Protein AF-A0A834XNT4-F1 (afdb_monomer_lite)

Structure (mmCIF, N/CA/C/O backbone):
data_AF-A0A834XNT4-F1
#
_entry.id   AF-A0A834XNT4-F1
#
loop_
_atom_site.group_PDB
_atom_site.id
_atom_site.type_symbol
_atom_site.label_atom_id
_atom_site.label_alt_id
_atom_site.label_comp_id
_atom_site.label_asym_id
_atom_site.label_entity_id
_atom_site.label_seq_id
_atom_site.pdbx_PDB_ins_code
_atom_site.Cartn_x
_atom_site.Cartn_y
_atom_site.Cartn_z
_atom_site.occupancy
_atom_site.B_iso_or_equiv
_atom_site.auth_seq_id
_atom_site.auth_comp_id
_atom_site.auth_asym_id
_atom_site.auth_atom_id
_atom_site.pdbx_PDB_model_num
ATOM 1 N N . MET A 1 1 ? 58.075 -24.010 -99.854 1.00 39.78 1 MET A N 1
ATOM 2 C CA . MET A 1 1 ? 57.978 -24.954 -98.719 1.00 39.78 1 MET A CA 1
ATOM 3 C C . MET A 1 1 ? 57.218 -24.216 -97.620 1.00 39.78 1 MET A C 1
ATOM 5 O O . MET A 1 1 ? 57.742 -23.224 -97.145 1.00 39.78 1 MET A O 1
ATOM 9 N N . LEU A 1 2 ? 55.903 -24.398 -97.432 1.00 31.47 2 LEU A N 1
ATOM 10 C CA . LEU A 1 2 ? 55.246 -25.544 -96.767 1.00 31.47 2 LEU A CA 1
ATOM 11 C C . LEU A 1 2 ? 55.947 -25.852 -95.425 1.00 31.47 2 LEU A C 1
ATOM 13 O O . LEU A 1 2 ? 57.122 -26.179 -95.463 1.00 31.47 2 LEU A O 1
ATOM 17 N N . LEU A 1 3 ? 55.355 -25.778 -94.229 1.00 32.28 3 LEU A N 1
ATOM 18 C CA . LEU A 1 3 ? 53.956 -25.769 -93.796 1.00 32.28 3 LEU A CA 1
ATOM 19 C C . LEU A 1 3 ? 53.876 -25.236 -92.350 1.00 32.28 3 LEU A C 1
ATOM 21 O O . LEU A 1 3 ? 54.683 -25.612 -91.503 1.00 32.28 3 LEU A O 1
ATOM 25 N N . PHE A 1 4 ? 52.848 -24.430 -92.077 1.00 37.94 4 PHE A N 1
ATOM 26 C CA . PHE A 1 4 ? 52.211 -24.318 -90.762 1.00 37.94 4 PHE A CA 1
ATOM 27 C C . P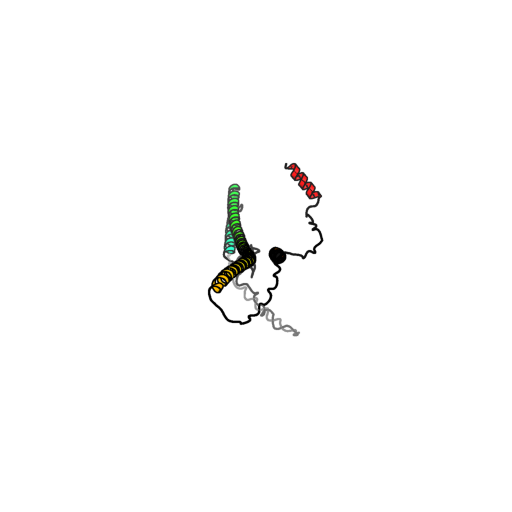HE A 1 4 ? 51.771 -25.712 -90.292 1.00 37.94 4 PHE A C 1
ATOM 29 O O . PHE A 1 4 ? 51.190 -26.450 -91.087 1.00 37.94 4 PHE A O 1
ATOM 36 N N . ASN A 1 5 ? 51.963 -26.049 -89.013 1.00 37.06 5 ASN A N 1
ATOM 37 C CA . ASN A 1 5 ? 51.302 -27.212 -88.425 1.00 37.06 5 ASN A CA 1
ATOM 38 C C . ASN A 1 5 ? 50.612 -26.864 -87.104 1.00 37.06 5 ASN A C 1
ATOM 40 O O . ASN A 1 5 ? 51.231 -26.575 -86.084 1.00 37.06 5 ASN A O 1
ATOM 44 N N . ILE A 1 6 ? 49.290 -26.897 -87.211 1.00 41.41 6 ILE A N 1
ATOM 45 C CA . ILE A 1 6 ? 48.260 -26.914 -86.181 1.00 41.41 6 ILE A CA 1
ATOM 46 C C . ILE A 1 6 ? 48.260 -28.296 -85.519 1.00 41.41 6 ILE A C 1
ATOM 48 O O . ILE A 1 6 ? 48.420 -29.295 -86.217 1.00 41.41 6 ILE A O 1
ATOM 52 N N . LYS A 1 7 ? 48.009 -28.351 -84.207 1.00 40.72 7 LYS A N 1
ATOM 53 C CA . LYS A 1 7 ? 47.310 -29.431 -83.473 1.00 40.72 7 LYS A CA 1
ATOM 54 C C . LYS A 1 7 ? 47.321 -29.057 -81.988 1.00 40.72 7 LYS A C 1
ATOM 56 O O . LYS A 1 7 ? 48.347 -28.616 -81.498 1.00 40.72 7 LYS A O 1
ATOM 61 N N . SER A 1 8 ? 46.301 -29.244 -81.168 1.00 37.97 8 SER A N 1
ATOM 62 C CA . SER A 1 8 ? 44.864 -29.504 -81.283 1.00 37.97 8 SER A CA 1
ATOM 63 C C . SER A 1 8 ? 44.428 -29.615 -79.820 1.00 37.97 8 SER A C 1
ATOM 65 O O . SER A 1 8 ? 45.036 -30.374 -79.070 1.00 37.97 8 SER A O 1
ATOM 67 N N . ASN A 1 9 ? 43.407 -28.870 -79.405 1.00 43.97 9 ASN A N 1
ATOM 68 C CA . ASN A 1 9 ? 42.701 -29.134 -78.153 1.00 43.97 9 ASN A CA 1
ATOM 69 C C . ASN A 1 9 ? 41.973 -30.474 -78.281 1.00 43.97 9 ASN A C 1
ATOM 71 O O . ASN A 1 9 ? 41.071 -30.563 -79.101 1.00 43.97 9 ASN A O 1
ATOM 75 N N . HIS A 1 10 ? 42.382 -31.474 -77.507 1.00 33.62 10 HIS A N 1
ATOM 76 C CA . HIS A 1 10 ? 41.699 -32.735 -77.172 1.00 33.62 10 HIS A CA 1
ATOM 77 C C . HIS A 1 10 ? 42.728 -33.440 -76.262 1.00 33.62 10 HIS A C 1
ATOM 79 O O . HIS A 1 10 ? 43.848 -33.659 -76.693 1.00 33.62 10 HIS A O 1
ATOM 85 N N . ASP A 1 11 ? 42.573 -33.568 -74.944 1.00 40.72 11 ASP A N 1
ATOM 86 C CA . ASP A 1 11 ? 41.529 -34.339 -74.287 1.00 40.72 11 ASP A CA 1
ATOM 87 C C . ASP A 1 11 ? 41.306 -33.853 -72.844 1.00 40.72 11 ASP A C 1
ATOM 89 O O . ASP A 1 11 ? 42.160 -33.951 -71.960 1.00 40.72 11 ASP A O 1
ATOM 93 N N . LYS A 1 12 ? 40.109 -33.315 -72.609 1.00 46.78 12 LYS A N 1
ATOM 94 C CA . LYS A 1 12 ? 39.399 -33.508 -71.343 1.00 46.78 12 LYS A CA 1
ATOM 95 C C . LYS A 1 12 ? 38.683 -34.855 -71.472 1.00 46.78 12 LYS A C 1
ATOM 97 O O . LYS A 1 12 ? 38.270 -35.191 -72.576 1.00 46.78 12 LYS A O 1
ATOM 102 N N . TYR A 1 13 ? 38.490 -35.532 -70.343 1.00 46.00 13 TYR A N 1
ATOM 103 C CA . TYR A 1 13 ? 37.902 -36.872 -70.170 1.00 46.00 13 TYR A CA 1
ATOM 104 C C . TYR A 1 13 ? 38.929 -38.016 -70.283 1.00 46.00 13 TYR A C 1
ATOM 106 O O . TYR A 1 13 ? 39.807 -37.975 -71.130 1.00 46.00 13 TYR A O 1
ATOM 114 N N . TYR A 1 14 ? 38.818 -38.996 -69.374 1.00 44.81 14 TYR A N 1
ATOM 115 C CA . TYR A 1 14 ? 39.727 -40.129 -69.091 1.00 44.81 14 TYR A CA 1
ATOM 116 C C . TYR A 1 14 ? 40.866 -39.883 -68.080 1.00 44.81 14 TYR A C 1
ATOM 118 O O . TYR A 1 14 ? 42.045 -40.012 -68.385 1.00 44.81 14 TYR A O 1
ATOM 126 N N . LYS A 1 15 ? 40.502 -39.578 -66.823 1.00 46.41 15 LYS A N 1
ATOM 127 C CA . LYS A 1 15 ? 41.378 -39.752 -65.638 1.00 46.41 15 LYS A CA 1
ATOM 128 C C . LYS A 1 15 ? 40.663 -40.350 -64.413 1.00 46.41 15 LYS A C 1
ATOM 130 O O . LYS A 1 15 ? 41.166 -40.236 -63.302 1.00 46.41 15 LYS A O 1
ATOM 135 N N . HIS A 1 16 ? 39.495 -40.972 -64.594 1.00 45.66 16 HIS A N 1
ATOM 136 C CA . HIS A 1 16 ? 38.719 -41.520 -63.474 1.00 45.66 16 HIS A CA 1
ATOM 137 C C . HIS A 1 16 ? 38.794 -43.044 -63.302 1.00 45.66 16 HIS A C 1
ATOM 139 O O . HIS A 1 16 ? 38.405 -43.522 -62.243 1.00 45.66 16 HIS A O 1
ATOM 145 N N . ASP A 1 17 ? 39.401 -43.787 -64.234 1.00 48.38 17 ASP A N 1
ATOM 146 C CA . ASP A 1 17 ? 39.260 -45.254 -64.236 1.00 48.38 17 ASP A CA 1
ATOM 147 C C . ASP A 1 17 ? 40.545 -46.042 -63.911 1.00 48.38 17 ASP A C 1
ATOM 149 O O . ASP A 1 17 ? 40.503 -47.263 -63.801 1.00 48.38 17 ASP A O 1
ATOM 153 N N . GLU A 1 18 ? 41.681 -45.382 -63.656 1.00 46.28 18 GLU A N 1
ATOM 154 C CA . GLU A 1 18 ? 42.948 -46.074 -63.330 1.00 46.28 18 GLU A CA 1
ATOM 155 C C . GLU A 1 18 ? 43.270 -46.152 -61.825 1.00 46.28 18 GLU A C 1
ATOM 157 O O . GLU A 1 18 ? 44.242 -46.790 -61.430 1.00 46.28 18 GLU A O 1
ATOM 162 N N . PHE A 1 19 ? 42.435 -45.579 -60.949 1.00 43.62 19 PHE A N 1
ATOM 163 C CA . PHE A 1 19 ? 42.662 -45.621 -59.493 1.00 43.62 19 PHE A CA 1
ATOM 164 C C . PHE A 1 19 ? 41.988 -46.801 -58.771 1.00 43.62 19 PHE A C 1
ATOM 166 O O . PHE A 1 19 ? 42.187 -46.979 -57.570 1.00 43.62 19 PHE A O 1
ATOM 173 N N . ILE A 1 20 ? 41.206 -47.623 -59.478 1.00 44.06 20 ILE A N 1
ATOM 174 C CA . ILE A 1 20 ? 40.376 -48.676 -58.862 1.00 44.06 20 ILE A CA 1
ATOM 175 C C . ILE A 1 20 ? 41.056 -50.062 -58.872 1.00 44.06 20 ILE A C 1
ATOM 177 O O . ILE A 1 20 ? 40.655 -50.945 -58.120 1.00 44.06 20 ILE A O 1
ATOM 181 N N . ILE A 1 21 ? 42.143 -50.268 -59.624 1.00 40.44 21 ILE A N 1
ATOM 182 C CA . ILE A 1 21 ? 42.689 -51.625 -59.845 1.00 40.44 21 ILE A CA 1
ATOM 183 C C . ILE A 1 21 ? 43.842 -52.003 -58.886 1.00 40.44 21 ILE A C 1
ATOM 185 O O . ILE A 1 21 ? 44.078 -53.184 -58.647 1.00 40.44 21 ILE A O 1
ATOM 189 N N . ASN A 1 22 ? 44.498 -51.048 -58.218 1.00 38.97 22 ASN A N 1
ATOM 190 C CA . ASN A 1 22 ? 45.705 -51.344 -57.423 1.00 38.97 22 ASN A CA 1
ATOM 191 C C . ASN A 1 22 ? 45.474 -51.678 -55.936 1.00 38.97 22 ASN A C 1
ATOM 193 O O . ASN A 1 22 ? 46.442 -51.836 -55.200 1.00 38.97 22 ASN A O 1
ATOM 197 N N . ASN A 1 23 ? 44.227 -51.834 -55.481 1.00 45.41 23 ASN A N 1
ATOM 198 C CA . ASN A 1 23 ? 43.922 -52.071 -54.059 1.00 45.41 23 ASN A CA 1
ATOM 199 C C . ASN A 1 23 ? 43.444 -53.495 -53.719 1.00 45.41 23 ASN A C 1
ATOM 201 O O . ASN A 1 23 ? 43.035 -53.744 -52.587 1.00 45.41 23 ASN A O 1
ATOM 205 N N . GLN A 1 24 ? 43.480 -54.441 -54.665 1.00 43.97 24 GLN A N 1
ATOM 206 C CA . GLN A 1 24 ? 42.928 -55.791 -54.459 1.00 43.97 24 GLN A CA 1
ATOM 207 C C . GLN A 1 24 ? 43.958 -56.920 -54.263 1.00 43.97 24 GLN A C 1
ATOM 209 O O . GLN A 1 24 ? 43.542 -58.067 -54.123 1.00 43.97 24 GLN A O 1
ATOM 214 N N . VAL A 1 25 ? 45.272 -56.655 -54.198 1.00 46.72 25 VAL A N 1
ATOM 215 C CA . VAL A 1 25 ? 46.280 -57.747 -54.166 1.00 46.72 25 VAL A CA 1
ATOM 216 C C . VAL A 1 25 ? 47.127 -57.847 -52.887 1.00 46.72 25 VAL A C 1
ATOM 218 O O . VAL A 1 25 ? 47.722 -58.894 -52.654 1.00 46.72 25 VAL A O 1
ATOM 221 N N . GLU A 1 26 ? 47.115 -56.887 -51.962 1.00 46.19 26 GLU A N 1
ATOM 222 C CA . GLU A 1 26 ? 47.911 -57.010 -50.722 1.00 46.19 26 GLU A CA 1
ATOM 223 C C . GLU A 1 26 ? 47.067 -57.262 -49.474 1.00 46.19 26 GLU A C 1
ATOM 225 O O . GLU A 1 26 ? 47.010 -56.448 -48.562 1.00 46.19 26 GLU A O 1
ATOM 230 N N . ASN A 1 27 ? 46.410 -58.421 -49.414 1.00 44.06 27 ASN A N 1
ATOM 231 C CA . ASN A 1 27 ? 45.797 -58.886 -48.170 1.00 44.06 27 ASN A CA 1
ATOM 232 C C . ASN A 1 27 ? 45.785 -60.411 -48.059 1.00 44.06 27 ASN A C 1
ATOM 234 O O . ASN A 1 27 ? 44.726 -61.021 -48.032 1.00 44.06 27 ASN A O 1
ATOM 238 N N . LEU A 1 28 ? 46.958 -61.037 -47.929 1.00 48.06 28 LEU A N 1
ATOM 239 C CA . LEU A 1 28 ? 47.069 -62.350 -47.284 1.00 48.06 28 LEU A CA 1
ATOM 240 C C . LEU A 1 28 ? 48.436 -62.503 -46.610 1.00 48.06 28 LEU A C 1
ATOM 242 O O . LEU A 1 28 ? 49.376 -62.994 -47.232 1.00 48.06 28 LEU A O 1
ATOM 246 N N . LYS A 1 29 ? 48.507 -62.118 -45.328 1.00 43.97 29 LYS A N 1
ATOM 247 C CA . LYS A 1 29 ? 49.180 -62.830 -44.217 1.00 43.97 29 LYS A CA 1
ATOM 248 C C . LYS A 1 29 ? 49.519 -61.849 -43.092 1.00 43.97 29 LYS A C 1
ATOM 250 O O . LYS A 1 29 ? 50.526 -61.157 -43.148 1.00 43.97 29 LYS A O 1
ATOM 255 N N . ASN A 1 30 ? 48.680 -61.822 -42.059 1.00 47.44 30 ASN A N 1
ATOM 256 C CA . ASN A 1 30 ? 49.068 -62.237 -40.706 1.00 47.44 30 ASN A CA 1
ATOM 257 C C . ASN A 1 30 ? 47.899 -62.018 -39.740 1.00 47.44 30 ASN A C 1
ATOM 259 O O . ASN A 1 30 ? 47.479 -60.900 -39.456 1.00 47.44 30 ASN A O 1
ATOM 263 N N . PHE A 1 31 ? 47.370 -63.137 -39.251 1.00 48.75 31 PHE A N 1
ATOM 264 C CA . PHE A 1 31 ? 46.406 -63.206 -38.165 1.00 48.75 31 PHE A CA 1
ATOM 265 C C . PHE A 1 31 ? 47.052 -62.727 -36.860 1.00 48.75 31 PHE A C 1
ATOM 267 O O . PHE A 1 31 ? 48.051 -63.295 -36.437 1.00 48.75 31 PHE A O 1
ATOM 274 N N . ASN A 1 32 ? 46.419 -61.755 -36.204 1.00 47.56 32 ASN A N 1
ATOM 275 C CA . ASN A 1 32 ? 46.289 -61.683 -34.747 1.00 47.56 32 ASN A CA 1
ATOM 276 C C . ASN A 1 32 ? 44.946 -61.017 -34.433 1.00 47.56 32 ASN A C 1
ATOM 278 O O . ASN A 1 32 ? 44.838 -59.842 -34.098 1.00 47.56 32 ASN A O 1
ATOM 282 N N . ARG A 1 33 ? 43.888 -61.807 -34.626 1.00 56.41 33 ARG A N 1
ATOM 283 C CA . ARG A 1 33 ? 42.518 -61.483 -34.243 1.00 56.41 33 ARG A CA 1
ATOM 284 C C . ARG A 1 33 ? 42.382 -61.767 -32.749 1.00 56.41 33 ARG A C 1
ATOM 286 O O . ARG A 1 33 ? 42.017 -62.868 -32.356 1.00 56.41 33 ARG A O 1
ATOM 293 N N . SER A 1 34 ? 42.685 -60.779 -31.920 1.00 49.75 34 SER A N 1
ATOM 294 C CA . SER A 1 34 ? 42.247 -60.777 -30.526 1.00 49.75 34 SER A CA 1
ATOM 295 C C . SER A 1 34 ? 41.856 -59.362 -30.124 1.00 49.75 34 SER A C 1
ATOM 297 O O . SER A 1 34 ? 42.702 -58.529 -29.811 1.00 49.75 34 SER A O 1
ATOM 299 N N . THR A 1 35 ? 40.537 -59.156 -30.103 1.00 57.81 35 THR A N 1
ATOM 300 C CA . THR A 1 35 ? 39.818 -58.023 -29.497 1.00 57.81 35 THR A CA 1
ATOM 301 C C . THR A 1 35 ? 39.836 -56.711 -30.282 1.00 57.81 35 THR A C 1
ATOM 303 O O . THR A 1 35 ? 40.113 -55.646 -29.747 1.00 57.81 35 THR A O 1
ATOM 306 N N . GLN A 1 36 ? 39.476 -56.779 -31.563 1.00 56.34 36 GLN A N 1
ATOM 307 C CA . GLN A 1 36 ? 38.993 -55.615 -32.302 1.00 56.34 36 GLN A CA 1
ATOM 308 C C . GLN A 1 36 ? 37.469 -55.721 -32.343 1.00 56.34 36 GLN A C 1
ATOM 310 O O . GLN A 1 36 ? 36.932 -56.686 -32.884 1.00 56.34 36 GLN A O 1
ATOM 315 N N . THR A 1 37 ? 36.776 -54.802 -31.676 1.00 55.53 37 THR A N 1
ATOM 316 C CA . THR A 1 37 ? 35.317 -54.723 -31.698 1.00 55.53 37 THR A CA 1
ATOM 317 C C . THR A 1 37 ? 34.859 -54.526 -33.144 1.00 55.53 37 THR A C 1
ATOM 319 O O . THR A 1 37 ? 35.131 -53.494 -33.749 1.00 55.53 37 THR A O 1
ATOM 322 N N . ASP A 1 38 ? 34.170 -55.528 -33.701 1.00 55.47 38 ASP A N 1
ATOM 323 C CA . ASP A 1 38 ? 33.515 -55.468 -35.023 1.00 55.47 38 ASP A CA 1
ATOM 324 C C . ASP A 1 38 ? 32.431 -54.367 -35.084 1.00 55.47 38 ASP A C 1
ATOM 326 O O . ASP A 1 38 ? 31.981 -53.983 -36.160 1.00 55.47 38 ASP A O 1
ATOM 330 N N . TYR A 1 39 ? 32.049 -53.810 -33.932 1.00 56.47 39 TYR A N 1
ATOM 331 C CA . TYR A 1 39 ? 31.212 -52.624 -33.817 1.00 56.47 39 TYR A CA 1
ATOM 332 C C . TYR A 1 39 ? 32.101 -51.379 -33.851 1.00 56.47 39 TYR A C 1
ATOM 334 O O . TYR A 1 39 ? 32.716 -51.000 -32.854 1.00 56.47 39 TYR A O 1
ATOM 342 N N . ARG A 1 40 ? 32.205 -50.755 -35.025 1.00 59.88 40 ARG A N 1
ATOM 343 C CA . ARG A 1 40 ? 32.702 -49.382 -35.143 1.00 59.88 40 ARG A CA 1
ATOM 344 C C . ARG A 1 40 ? 31.719 -48.445 -34.440 1.00 59.88 40 ARG A C 1
ATOM 346 O O . ARG A 1 40 ? 30.544 -48.439 -34.790 1.00 59.88 40 ARG A O 1
ATOM 353 N N . ASP A 1 41 ? 32.228 -47.550 -33.598 1.00 58.97 41 ASP A N 1
ATOM 354 C CA . ASP A 1 41 ? 31.489 -46.417 -33.006 1.00 58.97 41 ASP A CA 1
ATOM 355 C C . ASP A 1 41 ? 30.940 -45.403 -34.041 1.00 58.97 41 ASP A C 1
ATOM 357 O O . ASP A 1 41 ? 30.443 -44.337 -33.690 1.00 58.97 41 ASP A O 1
ATOM 361 N N . ASN A 1 42 ? 31.026 -45.703 -35.340 1.00 57.50 42 ASN A N 1
ATOM 362 C CA . ASN A 1 42 ? 30.514 -44.852 -36.410 1.00 57.50 42 ASN A CA 1
ATOM 363 C C . ASN A 1 42 ? 28.987 -44.963 -36.553 1.00 57.50 42 ASN A C 1
ATOM 365 O O . ASN A 1 42 ? 28.361 -44.029 -37.040 1.00 57.50 42 ASN A O 1
ATOM 369 N N . GLU A 1 43 ? 28.379 -46.084 -36.147 1.00 57.97 43 GLU A N 1
ATOM 370 C CA . GLU A 1 43 ? 26.918 -46.282 -36.212 1.00 57.97 43 GLU A CA 1
ATOM 371 C C . GLU A 1 43 ? 26.191 -45.707 -34.984 1.00 57.97 43 GLU A C 1
ATOM 373 O O . GLU A 1 43 ? 24.990 -45.449 -35.030 1.00 57.97 43 GLU A O 1
ATOM 378 N N . THR A 1 44 ? 26.925 -45.455 -33.897 1.00 61.38 44 THR A N 1
ATOM 379 C CA . THR A 1 44 ? 26.465 -44.754 -32.687 1.00 61.38 44 THR A CA 1
ATOM 380 C C . THR A 1 44 ? 26.743 -43.250 -32.722 1.00 61.38 44 THR A C 1
ATOM 382 O O . THR A 1 44 ? 26.379 -42.547 -31.778 1.00 61.38 44 THR A O 1
ATOM 385 N N . GLN A 1 45 ? 27.323 -42.724 -33.810 1.00 68.62 45 GLN A N 1
ATOM 386 C CA . GLN A 1 45 ? 27.378 -41.284 -34.063 1.00 68.62 45 GLN A CA 1
ATOM 387 C C . GLN A 1 45 ? 25.981 -40.779 -34.425 1.00 68.62 45 GLN A C 1
ATOM 389 O O . GLN A 1 45 ? 25.603 -40.670 -35.590 1.00 68.62 45 GLN A O 1
ATOM 394 N N . THR A 1 46 ? 25.194 -40.457 -33.403 1.00 71.88 46 THR A N 1
ATOM 395 C CA . THR A 1 46 ? 24.048 -39.576 -33.584 1.00 71.88 46 THR A CA 1
ATOM 396 C C . THR A 1 46 ? 24.552 -38.235 -34.102 1.00 71.88 46 THR A C 1
ATOM 398 O O . THR A 1 46 ? 25.582 -37.726 -33.649 1.00 71.88 46 THR A O 1
ATOM 401 N N . GLU A 1 47 ? 23.831 -37.642 -35.058 1.00 73.31 47 GLU A N 1
ATOM 402 C CA . GLU A 1 47 ? 24.050 -36.229 -35.347 1.00 73.31 47 GLU A CA 1
ATOM 403 C C . GLU A 1 47 ? 23.949 -35.475 -34.014 1.00 73.31 47 GLU A C 1
ATOM 405 O O . GLU A 1 47 ? 22.987 -35.708 -33.268 1.00 73.31 47 GLU A O 1
ATOM 410 N N . PRO A 1 48 ? 24.937 -34.627 -33.664 1.00 81.25 48 PRO A N 1
ATOM 411 C CA . PRO A 1 48 ? 24.861 -33.868 -32.429 1.00 81.25 48 PRO A CA 1
ATOM 412 C C . PRO A 1 48 ? 23.524 -33.140 -32.426 1.00 81.25 48 PRO A C 1
ATOM 414 O O . PRO A 1 48 ? 23.152 -32.537 -33.435 1.00 81.25 48 PRO A O 1
ATOM 417 N N . TRP A 1 49 ? 22.786 -33.253 -31.319 1.00 79.38 49 TRP A N 1
ATOM 418 C CA . TRP A 1 49 ? 21.468 -32.644 -31.204 1.00 79.38 49 TRP A CA 1
ATOM 419 C C . TRP A 1 49 ? 21.554 -31.174 -31.623 1.00 79.38 49 TRP A C 1
ATOM 421 O O . TRP A 1 49 ? 22.309 -30.394 -31.038 1.00 79.38 49 TRP A O 1
ATOM 431 N N . LYS A 1 50 ? 20.805 -30.812 -32.668 1.00 75.12 50 LYS A N 1
ATOM 432 C CA . LYS A 1 50 ? 20.662 -29.430 -33.118 1.00 75.12 50 LYS A CA 1
ATOM 433 C C . LYS A 1 50 ? 19.322 -28.909 -32.609 1.00 75.12 50 LYS A C 1
ATOM 435 O O . LYS A 1 50 ? 18.303 -29.562 -32.854 1.00 75.12 50 LYS A O 1
ATOM 440 N N . PRO A 1 51 ? 19.289 -27.759 -31.916 1.00 81.62 51 PRO A N 1
ATOM 441 C CA . PRO A 1 51 ? 18.026 -27.145 -31.547 1.00 81.62 51 PRO A CA 1
ATOM 442 C C . PRO A 1 51 ? 17.191 -26.863 -32.808 1.00 81.62 51 PRO A C 1
ATOM 444 O O . PRO A 1 51 ? 17.753 -26.546 -33.859 1.00 81.62 51 PRO A O 1
ATOM 447 N N . PRO A 1 52 ? 15.849 -26.933 -32.719 1.00 78.81 52 PRO A N 1
ATOM 448 C CA . PRO A 1 52 ? 14.958 -26.673 -33.854 1.00 78.81 52 PRO A CA 1
ATOM 449 C C . PRO A 1 52 ? 15.039 -25.226 -34.364 1.00 78.81 52 PRO A C 1
ATOM 451 O O . PRO A 1 52 ? 14.526 -24.923 -35.438 1.00 78.81 52 PRO A O 1
ATOM 454 N N . TYR A 1 53 ? 15.683 -24.333 -33.608 1.00 69.62 53 TYR A N 1
ATOM 455 C CA . TYR A 1 53 ? 16.027 -22.988 -34.035 1.00 69.62 53 TYR A CA 1
ATOM 456 C C . TYR A 1 53 ? 17.550 -22.829 -34.053 1.00 69.62 53 TYR A C 1
ATOM 458 O O . TYR A 1 53 ? 18.237 -23.117 -33.075 1.00 69.62 53 TYR A O 1
ATOM 466 N N . CYS A 1 54 ? 18.082 -22.345 -35.171 1.00 65.94 54 CYS A N 1
ATOM 467 C CA . CYS A 1 54 ? 19.460 -21.877 -35.268 1.00 65.94 54 CYS A CA 1
ATOM 468 C C . CYS A 1 54 ? 19.433 -20.347 -35.324 1.00 65.94 54 CYS A C 1
ATOM 470 O O . CYS A 1 54 ? 18.610 -19.773 -36.039 1.00 65.94 54 CYS A O 1
ATOM 472 N N . LEU A 1 55 ? 20.313 -19.680 -34.571 1.00 70.56 55 LEU A N 1
ATOM 473 C CA . LEU A 1 55 ? 20.504 -18.236 -34.707 1.00 70.56 55 LEU A CA 1
ATOM 474 C C . LEU A 1 55 ? 20.999 -17.976 -36.137 1.00 70.56 55 LEU A C 1
ATOM 476 O O . LEU A 1 55 ? 22.038 -18.502 -36.528 1.00 70.56 55 LEU A O 1
ATOM 480 N N . LEU A 1 56 ? 20.222 -17.234 -36.936 1.00 64.19 56 LEU A N 1
ATOM 481 C CA . LEU A 1 56 ? 20.464 -17.101 -38.380 1.00 64.19 56 LEU A CA 1
ATOM 482 C C . LEU A 1 56 ? 21.804 -16.425 -38.724 1.00 64.19 56 LEU A C 1
ATOM 484 O O . LEU A 1 56 ? 22.263 -16.563 -39.854 1.00 64.19 56 LEU A O 1
ATOM 488 N N . HIS A 1 57 ? 22.454 -15.748 -37.773 1.00 57.97 57 HIS A N 1
ATOM 489 C CA . HIS A 1 57 ? 23.741 -15.083 -37.966 1.00 57.97 57 HIS A CA 1
ATOM 490 C C . HIS A 1 57 ? 24.587 -15.178 -36.688 1.00 57.97 57 HIS A C 1
ATOM 492 O O . HIS A 1 57 ? 24.107 -14.836 -35.611 1.00 57.97 57 HIS A O 1
ATOM 498 N N . SER A 1 58 ? 25.848 -15.609 -36.803 1.00 58.66 58 SER A N 1
ATOM 499 C CA . SER A 1 58 ? 26.824 -15.621 -35.698 1.00 58.66 58 SER A CA 1
ATOM 500 C C . SER A 1 58 ? 27.188 -14.225 -35.193 1.00 58.66 58 SER A C 1
ATOM 502 O O . SER A 1 58 ? 27.695 -14.085 -34.086 1.00 58.66 58 SER A O 1
ATOM 504 N N . ASP A 1 59 ? 26.926 -13.202 -36.006 1.00 64.19 59 ASP A N 1
ATOM 505 C CA . ASP A 1 59 ? 27.440 -11.851 -35.789 1.00 64.19 59 ASP A CA 1
ATOM 506 C C . ASP A 1 59 ? 26.437 -10.940 -35.065 1.00 64.19 59 ASP A C 1
ATOM 508 O O . ASP A 1 59 ? 26.723 -9.769 -34.828 1.00 64.19 59 ASP A O 1
ATOM 512 N N . THR A 1 60 ? 25.230 -11.422 -34.745 1.00 68.50 60 THR A N 1
ATOM 513 C CA . THR A 1 60 ? 24.200 -10.604 -34.086 1.00 68.50 60 THR A CA 1
ATOM 514 C C . THR A 1 60 ? 23.576 -11.352 -32.918 1.00 68.50 60 THR A C 1
ATOM 516 O O . THR A 1 60 ? 22.837 -12.319 -33.102 1.00 68.50 60 THR A O 1
ATOM 519 N N . GLU A 1 61 ? 23.8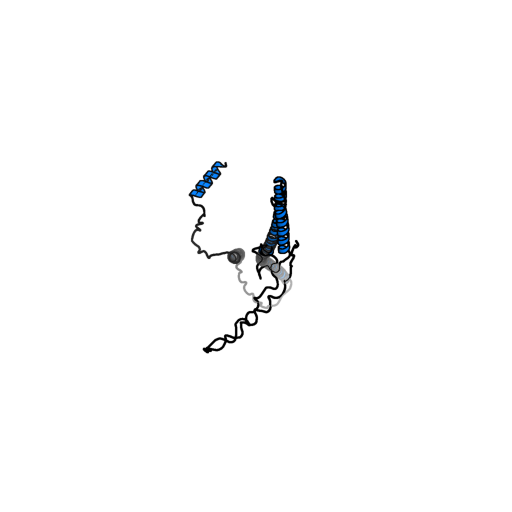57 -10.874 -31.708 1.00 74.44 61 GLU A N 1
ATOM 520 C CA . GLU A 1 61 ? 23.213 -11.354 -30.489 1.00 74.44 61 GLU A CA 1
ATOM 521 C C . GLU A 1 61 ? 21.707 -11.040 -30.533 1.00 74.44 61 GLU A C 1
ATOM 523 O O . GLU A 1 61 ? 21.313 -9.924 -30.894 1.00 74.44 61 GLU A O 1
ATOM 528 N N . PRO A 1 62 ? 20.831 -12.005 -30.207 1.00 77.19 62 PRO A N 1
ATOM 529 C CA . PRO A 1 62 ? 19.397 -11.764 -30.202 1.00 77.19 62 PRO A CA 1
ATOM 530 C C . PRO A 1 62 ? 19.029 -10.751 -29.109 1.00 77.19 62 PRO A C 1
ATOM 532 O O . PRO A 1 62 ? 19.414 -10.894 -27.955 1.00 77.19 62 PRO A O 1
ATOM 535 N N . GLU A 1 63 ? 18.204 -9.765 -29.463 1.00 76.06 63 GLU A N 1
ATOM 536 C CA . GLU A 1 63 ? 17.818 -8.634 -28.596 1.00 76.06 63 GLU A CA 1
ATOM 537 C C . GLU A 1 63 ? 17.162 -9.060 -27.274 1.00 76.06 63 GLU A C 1
ATOM 539 O O . GLU A 1 63 ? 17.210 -8.337 -26.285 1.00 76.06 63 GLU A O 1
ATOM 544 N N . VAL A 1 64 ? 16.532 -10.236 -27.258 1.00 74.62 64 VAL A N 1
ATOM 545 C CA . VAL A 1 64 ? 15.919 -10.812 -26.054 1.00 74.62 64 VAL A CA 1
ATOM 546 C C . VAL A 1 64 ? 16.985 -11.172 -25.015 1.00 74.62 64 VAL A C 1
ATOM 548 O O . VAL A 1 64 ? 16.739 -10.995 -23.830 1.00 74.62 64 VAL A O 1
ATOM 551 N N . LEU A 1 65 ? 18.171 -11.609 -25.453 1.00 72.38 65 LEU A N 1
ATOM 552 C CA . LEU A 1 65 ? 19.300 -11.921 -24.571 1.00 72.38 65 LEU A CA 1
ATOM 553 C C . LEU A 1 65 ? 20.045 -10.668 -24.091 1.00 72.38 65 LEU A C 1
ATOM 555 O O . LEU A 1 65 ? 20.917 -10.779 -23.241 1.00 72.38 65 LEU A O 1
ATOM 559 N N . SER A 1 66 ? 19.717 -9.478 -24.608 1.00 78.44 66 SER A N 1
ATOM 560 C CA . SER A 1 66 ? 20.294 -8.219 -24.119 1.00 78.44 66 SER A CA 1
ATOM 561 C C . SER A 1 66 ? 19.731 -7.782 -22.761 1.00 78.44 66 SER A C 1
ATOM 563 O O . SER A 1 66 ? 20.220 -6.809 -22.193 1.00 78.44 66 SER A O 1
ATOM 565 N N . PHE A 1 67 ? 18.682 -8.441 -22.265 1.00 79.50 67 PHE A N 1
ATOM 566 C CA . PHE A 1 67 ? 18.090 -8.161 -20.964 1.00 79.50 67 PHE A CA 1
ATOM 567 C C . PHE A 1 67 ? 18.503 -9.227 -19.951 1.00 79.50 67 PHE A C 1
ATOM 569 O O . PHE A 1 67 ? 18.147 -10.392 -20.111 1.00 79.50 67 PHE A O 1
ATOM 576 N N . ASP A 1 68 ? 19.152 -8.803 -18.868 1.00 76.25 68 ASP A N 1
ATOM 577 C CA . ASP A 1 68 ? 19.558 -9.690 -17.768 1.00 76.25 68 ASP A CA 1
ATOM 578 C C . ASP A 1 68 ? 18.350 -10.326 -17.048 1.00 76.25 68 ASP A C 1
ATOM 580 O O . ASP A 1 68 ? 18.452 -11.405 -16.478 1.00 76.25 68 ASP A O 1
ATOM 584 N N . ASP A 1 69 ? 17.183 -9.674 -17.102 1.00 77.44 69 ASP A N 1
ATOM 585 C CA . ASP A 1 69 ? 15.969 -10.102 -16.394 1.00 77.44 69 ASP A CA 1
ATOM 586 C C . ASP A 1 69 ? 15.190 -11.231 -17.106 1.00 77.44 69 ASP A C 1
ATOM 588 O O . ASP A 1 69 ? 14.215 -11.746 -16.548 1.00 77.44 69 ASP A O 1
ATOM 592 N N . LEU A 1 70 ? 15.551 -11.571 -18.351 1.00 78.75 70 LEU A N 1
ATOM 593 C CA . LEU A 1 70 ? 14.827 -12.510 -19.218 1.00 78.75 70 LEU A CA 1
ATOM 594 C C . LEU A 1 70 ? 15.564 -13.858 -19.290 1.00 78.75 70 LEU A C 1
ATOM 596 O O . LEU A 1 70 ? 16.284 -14.143 -20.247 1.00 78.75 70 LEU A O 1
ATOM 600 N N . GLU A 1 71 ? 15.348 -14.718 -18.293 1.00 79.19 71 GLU A N 1
ATOM 601 C CA . GLU A 1 71 ? 15.952 -16.056 -18.217 1.00 79.19 71 GLU A CA 1
ATOM 602 C C . GLU A 1 71 ? 14.930 -17.178 -18.504 1.00 79.19 71 GLU A C 1
ATOM 604 O O . GLU A 1 71 ? 13.713 -17.037 -18.362 1.00 79.19 71 GLU A O 1
ATOM 609 N N . TRP A 1 72 ? 15.404 -18.356 -18.919 1.00 74.69 72 TRP A N 1
ATOM 610 C CA . TRP A 1 72 ? 14.521 -19.511 -19.117 1.00 74.69 72 TRP A CA 1
ATOM 611 C C . TRP A 1 72 ? 13.895 -19.943 -17.778 1.00 74.69 72 TRP A C 1
ATOM 613 O O . TRP A 1 72 ? 14.608 -20.166 -16.805 1.00 74.69 72 TRP A O 1
ATOM 623 N N . ASN A 1 73 ? 12.565 -20.090 -17.737 1.00 75.19 73 ASN A N 1
ATOM 624 C CA . ASN A 1 73 ? 11.730 -20.274 -16.532 1.00 75.19 73 ASN A CA 1
ATOM 625 C C . ASN A 1 73 ? 11.578 -19.044 -15.616 1.00 75.19 73 ASN A C 1
ATOM 627 O O . ASN A 1 73 ? 10.848 -19.132 -14.625 1.00 75.19 73 ASN A O 1
ATOM 631 N N . TYR A 1 74 ? 12.201 -17.906 -15.936 1.00 71.81 74 TYR A N 1
ATOM 632 C CA . TYR A 1 74 ? 12.087 -16.672 -15.159 1.00 71.81 74 TYR A CA 1
ATOM 633 C C . TYR A 1 74 ? 11.791 -15.490 -16.094 1.00 71.81 74 TYR A C 1
ATOM 635 O O . TYR A 1 74 ? 12.657 -15.019 -16.819 1.00 71.81 74 TYR A O 1
ATOM 643 N N . ASN A 1 75 ? 10.539 -15.019 -16.106 1.00 70.75 75 ASN A N 1
ATOM 644 C CA . ASN A 1 75 ? 10.043 -13.951 -16.998 1.00 70.75 75 ASN A CA 1
ATOM 645 C C . ASN A 1 75 ? 9.970 -14.302 -18.506 1.00 70.75 75 ASN A C 1
ATOM 647 O O . ASN A 1 75 ? 9.650 -13.444 -19.327 1.00 70.75 75 ASN A O 1
ATOM 651 N N . LEU A 1 76 ? 10.170 -15.571 -18.882 1.00 71.56 76 LEU A N 1
ATOM 652 C CA . LEU A 1 76 ? 9.717 -16.151 -20.157 1.00 71.56 76 LEU A CA 1
ATOM 653 C C . LEU A 1 76 ? 8.495 -17.052 -19.889 1.00 71.56 76 LEU A C 1
ATOM 655 O O . LEU A 1 76 ? 8.579 -17.899 -18.998 1.00 71.56 76 LEU A O 1
ATOM 659 N N . PRO A 1 77 ? 7.375 -16.958 -20.637 1.00 69.62 77 PRO A N 1
ATOM 660 C CA . PRO A 1 77 ? 7.153 -16.218 -21.881 1.00 69.62 77 PRO A CA 1
ATOM 661 C C . PRO A 1 77 ? 6.975 -14.707 -21.689 1.00 69.62 77 PRO A C 1
ATOM 663 O O . PRO A 1 77 ? 6.375 -14.250 -20.724 1.00 69.62 77 PRO A O 1
ATOM 666 N N . VAL A 1 78 ? 7.476 -13.954 -22.668 1.00 76.00 78 VAL A N 1
ATOM 667 C CA . VAL A 1 78 ? 7.493 -12.486 -22.699 1.00 76.00 78 VAL A CA 1
ATOM 668 C C . VAL A 1 78 ? 6.063 -11.928 -22.631 1.00 76.00 78 VAL A C 1
ATOM 670 O O . VAL A 1 78 ? 5.225 -12.255 -23.477 1.00 76.00 78 VAL A O 1
ATOM 673 N N . GLY A 1 79 ? 5.784 -11.085 -21.637 1.00 83.75 79 GLY A N 1
ATOM 674 C CA . GLY A 1 79 ? 4.525 -10.362 -21.486 1.00 83.75 79 GLY A CA 1
ATOM 675 C C . GLY A 1 79 ? 4.472 -9.066 -22.305 1.00 83.75 79 GLY A C 1
ATOM 676 O O . GLY A 1 79 ? 5.323 -8.770 -23.145 1.00 83.75 79 GLY A O 1
ATOM 677 N N . VAL A 1 80 ? 3.416 -8.275 -22.095 1.00 85.88 80 VAL A N 1
ATOM 678 C CA . VAL A 1 80 ? 3.190 -7.030 -22.856 1.00 85.88 80 VAL A CA 1
ATOM 679 C C . VAL A 1 80 ? 4.239 -5.965 -22.523 1.00 85.88 80 VAL A C 1
ATOM 681 O O . VAL A 1 80 ? 4.700 -5.266 -23.426 1.00 85.88 80 VAL A O 1
ATOM 684 N N . ASP A 1 81 ? 4.641 -5.864 -21.255 1.00 83.94 81 ASP A N 1
ATOM 685 C CA . ASP A 1 81 ? 5.597 -4.854 -20.790 1.00 83.94 81 ASP A CA 1
ATOM 686 C C . ASP A 1 81 ? 7.006 -5.132 -21.353 1.00 83.94 81 ASP A C 1
ATOM 688 O O . ASP A 1 81 ? 7.695 -4.222 -21.818 1.00 83.94 81 ASP A O 1
ATOM 692 N N . GLU A 1 82 ? 7.420 -6.397 -21.420 1.00 84.94 82 GLU A N 1
ATOM 693 C CA . GLU A 1 82 ? 8.702 -6.796 -22.002 1.00 84.94 82 GLU A CA 1
ATOM 694 C C . GLU A 1 82 ? 8.719 -6.604 -23.529 1.00 84.94 82 GLU A C 1
ATOM 696 O O . GLU A 1 82 ? 9.724 -6.163 -24.092 1.00 84.94 82 GLU A O 1
ATOM 701 N N . ILE A 1 83 ? 7.589 -6.832 -24.213 1.00 88.12 83 ILE A N 1
ATOM 702 C CA . ILE A 1 83 ? 7.443 -6.493 -25.639 1.00 88.12 83 ILE A CA 1
ATOM 703 C C . ILE A 1 83 ? 7.618 -4.982 -25.862 1.00 88.12 83 ILE A C 1
ATOM 705 O O . ILE A 1 83 ? 8.241 -4.584 -26.851 1.00 88.12 83 ILE A O 1
ATOM 709 N N . GLU A 1 84 ? 7.078 -4.128 -24.984 1.00 88.56 84 GLU A N 1
ATOM 710 C CA . GLU A 1 84 ? 7.291 -2.676 -25.064 1.00 88.56 84 GLU A CA 1
ATOM 711 C C . GLU A 1 84 ? 8.780 -2.329 -24.923 1.00 88.56 84 GLU A C 1
ATOM 713 O O . GLU A 1 84 ? 9.299 -1.584 -25.758 1.00 88.56 84 GLU A O 1
ATOM 718 N N . LYS A 1 85 ? 9.496 -2.932 -23.965 1.00 87.38 85 LYS A N 1
ATOM 719 C CA . LYS A 1 85 ? 10.950 -2.740 -23.792 1.00 87.38 85 LYS A CA 1
ATOM 720 C C . LYS A 1 85 ? 11.749 -3.164 -25.028 1.00 87.38 85 LYS A C 1
ATOM 722 O O . LYS A 1 85 ? 12.601 -2.407 -25.494 1.00 87.38 85 LYS A O 1
ATOM 727 N N . ILE A 1 86 ? 11.441 -4.324 -25.617 1.00 87.44 86 ILE A N 1
ATOM 728 C CA . ILE A 1 86 ? 12.087 -4.800 -26.856 1.00 87.44 86 ILE A CA 1
ATOM 729 C C . ILE A 1 86 ? 11.832 -3.821 -28.010 1.00 87.44 86 ILE A C 1
ATOM 731 O O . ILE A 1 86 ? 12.748 -3.483 -28.763 1.00 87.44 86 ILE A O 1
ATOM 735 N N . LYS A 1 87 ? 10.599 -3.315 -28.150 1.00 89.38 87 LYS A N 1
ATOM 736 C CA . LYS A 1 87 ? 10.275 -2.298 -29.164 1.00 89.38 87 LYS A CA 1
ATOM 737 C C . LYS A 1 87 ? 11.094 -1.023 -28.962 1.00 89.38 87 LYS A C 1
ATOM 739 O O . LYS A 1 87 ? 11.597 -0.486 -29.948 1.00 89.38 87 LYS A O 1
ATOM 744 N N . GLN A 1 88 ? 11.270 -0.567 -27.721 1.00 88.56 88 GLN A N 1
ATOM 745 C CA . GLN A 1 88 ? 12.114 0.596 -27.430 1.00 88.56 88 GLN A CA 1
ATOM 746 C C . GLN A 1 88 ? 13.579 0.351 -27.789 1.00 88.56 88 GLN A C 1
ATOM 748 O O . GLN A 1 88 ? 14.189 1.190 -28.452 1.00 88.56 88 GLN A O 1
ATOM 753 N N . LEU A 1 89 ? 14.131 -0.818 -27.447 1.00 88.56 89 LEU A N 1
ATOM 754 C CA . LEU A 1 89 ? 15.494 -1.178 -27.844 1.00 88.56 89 LEU A CA 1
ATOM 755 C C . LEU A 1 89 ? 15.676 -1.158 -29.364 1.00 88.56 89 LEU A C 1
ATOM 757 O O . LEU A 1 89 ? 16.663 -0.607 -29.848 1.00 88.56 89 LEU A O 1
ATOM 761 N N . ARG A 1 90 ? 14.711 -1.681 -30.128 1.00 88.75 90 ARG A N 1
ATOM 762 C CA . ARG A 1 90 ? 14.739 -1.633 -31.601 1.00 88.75 90 ARG A CA 1
ATOM 763 C C . ARG A 1 90 ? 14.755 -0.212 -32.133 1.00 88.75 90 ARG A C 1
ATOM 765 O O . ARG A 1 90 ? 15.562 0.103 -33.006 1.00 88.75 90 ARG A O 1
ATOM 772 N N . ILE A 1 91 ? 13.886 0.645 -31.599 1.00 89.56 91 ILE A N 1
ATOM 773 C CA . ILE A 1 91 ? 13.832 2.061 -31.972 1.00 89.56 91 ILE A CA 1
ATOM 774 C C . ILE A 1 91 ? 15.191 2.705 -31.679 1.00 89.56 91 ILE A C 1
ATOM 776 O O . ILE A 1 91 ? 15.804 3.278 -32.579 1.00 89.56 91 ILE A O 1
ATOM 780 N N . LYS A 1 92 ? 15.728 2.518 -30.472 1.00 88.88 92 LYS A N 1
ATOM 781 C CA . LYS A 1 92 ? 17.033 3.049 -30.062 1.00 88.88 92 LYS A CA 1
ATOM 782 C C . LYS A 1 92 ? 18.175 2.549 -30.947 1.00 88.88 92 LYS A C 1
ATOM 784 O O . LYS A 1 92 ? 19.006 3.343 -31.378 1.00 88.88 92 LYS A O 1
ATOM 789 N N . ASN A 1 93 ? 18.201 1.260 -31.273 1.00 87.88 93 ASN A N 1
ATOM 790 C CA . ASN A 1 93 ? 19.208 0.670 -32.154 1.00 87.88 93 ASN A CA 1
ATOM 791 C C . ASN A 1 93 ? 19.085 1.183 -33.596 1.00 87.88 93 ASN A C 1
ATOM 793 O O . ASN A 1 93 ? 20.103 1.468 -34.227 1.00 87.88 93 ASN A O 1
ATOM 797 N N . SER A 1 94 ? 17.863 1.374 -34.105 1.00 89.19 94 SER A N 1
ATOM 798 C CA . SER A 1 94 ? 17.637 1.963 -35.431 1.00 89.19 94 SER A CA 1
ATOM 799 C C . SER A 1 94 ? 18.167 3.397 -35.512 1.00 89.19 94 SER A C 1
ATOM 801 O O . SER A 1 94 ? 18.887 3.731 -36.455 1.00 89.19 94 SER A O 1
ATOM 803 N N . TRP A 1 95 ? 17.925 4.206 -34.476 1.00 87.38 95 TRP A N 1
ATOM 804 C CA . TRP A 1 95 ? 18.469 5.556 -34.369 1.00 87.38 95 TRP A CA 1
ATOM 805 C C . TRP A 1 95 ? 19.990 5.559 -34.234 1.00 87.38 95 TRP A C 1
ATOM 807 O O . TRP A 1 95 ? 20.654 6.297 -34.953 1.00 87.38 95 TRP A O 1
ATOM 817 N N . LYS A 1 96 ? 20.564 4.688 -33.396 1.00 85.25 96 LYS A N 1
ATOM 818 C CA . LYS A 1 96 ? 22.024 4.530 -33.276 1.00 85.25 96 LYS A CA 1
ATOM 819 C C . LYS A 1 96 ? 22.678 4.179 -34.613 1.00 85.25 96 LYS A C 1
ATOM 821 O O . LYS A 1 96 ? 23.731 4.719 -34.937 1.00 85.25 96 LYS A O 1
ATOM 826 N N . LYS A 1 97 ? 22.049 3.308 -35.408 1.00 85.75 97 LYS A N 1
ATOM 827 C CA . LYS A 1 97 ? 22.541 2.943 -36.744 1.00 85.75 97 LYS A CA 1
ATOM 828 C C . LYS A 1 97 ? 22.521 4.140 -37.701 1.00 85.75 97 LYS A C 1
ATOM 830 O O . LYS A 1 97 ? 23.492 4.337 -38.425 1.00 85.75 97 LYS A O 1
ATOM 835 N N . LEU A 1 98 ? 21.458 4.948 -37.661 1.00 84.56 98 LEU A N 1
ATOM 836 C CA . LEU A 1 98 ? 21.326 6.191 -38.437 1.00 84.56 98 LEU A CA 1
ATOM 837 C C . LEU A 1 98 ? 22.297 7.294 -37.979 1.00 84.56 98 LEU A C 1
ATOM 839 O O . LEU A 1 98 ? 22.723 8.108 -38.788 1.00 84.56 98 LEU A O 1
ATOM 843 N N . MET A 1 99 ? 22.664 7.315 -36.697 1.00 79.25 99 MET A N 1
ATOM 844 C CA . MET A 1 99 ? 23.623 8.260 -36.108 1.00 79.25 99 MET A CA 1
ATOM 845 C C . MET A 1 99 ? 25.087 7.859 -36.288 1.00 79.25 99 MET A C 1
ATOM 847 O O . MET A 1 99 ? 25.973 8.605 -35.874 1.00 79.25 99 MET A O 1
ATOM 851 N N . SER A 1 100 ? 25.363 6.677 -36.842 1.00 80.81 100 SER A N 1
ATOM 852 C CA . SER A 1 100 ? 26.738 6.237 -37.057 1.00 80.81 100 SER A CA 1
ATOM 853 C C . SER A 1 100 ? 27.483 7.268 -37.924 1.00 80.81 100 SER A C 1
ATOM 855 O O . SER A 1 100 ? 26.863 7.823 -38.839 1.00 80.81 100 SER A O 1
ATOM 857 N N . PRO A 1 101 ? 28.789 7.525 -37.691 1.00 73.56 101 PRO A N 1
ATOM 858 C CA . PRO A 1 101 ? 29.559 8.543 -38.421 1.00 73.56 101 PRO A CA 1
ATOM 859 C C . PRO A 1 101 ? 29.483 8.427 -39.951 1.00 73.56 101 PRO A C 1
ATOM 861 O O . PRO A 1 101 ? 29.739 9.388 -40.665 1.00 73.56 101 PRO A O 1
ATOM 864 N N . SER A 1 102 ? 29.117 7.250 -40.466 1.00 72.50 102 SER A N 1
ATOM 865 C CA . SER A 1 102 ? 28.887 6.996 -41.889 1.00 72.50 102 SER A CA 1
ATOM 866 C C . SER A 1 102 ? 27.663 7.712 -42.483 1.00 72.50 102 SER A C 1
ATOM 868 O O . SER A 1 102 ? 27.608 7.865 -43.699 1.00 72.50 102 SER A O 1
ATOM 870 N N . TYR A 1 103 ? 26.681 8.116 -41.670 1.00 68.12 103 TYR A N 1
ATOM 871 C CA . TYR A 1 103 ? 25.382 8.627 -42.136 1.00 68.12 103 TYR A CA 1
ATOM 872 C C . TYR A 1 103 ? 25.057 10.051 -41.661 1.00 68.12 103 TYR A C 1
ATOM 874 O O . TYR A 1 103 ? 24.258 10.728 -42.306 1.00 68.12 103 TYR A O 1
ATOM 882 N N . CYS A 1 104 ? 25.661 10.530 -40.568 1.00 63.53 104 CYS A N 1
ATOM 883 C CA . CYS A 1 104 ? 25.386 11.856 -40.008 1.00 63.53 104 CYS A CA 1
ATOM 884 C C . CYS A 1 104 ? 26.661 12.712 -39.974 1.00 63.53 104 CYS A C 1
ATOM 886 O O . CYS A 1 104 ? 27.654 12.314 -39.371 1.00 63.53 104 CYS A O 1
ATOM 888 N N . VAL A 1 105 ? 26.631 13.879 -40.630 1.00 66.69 105 VAL A N 1
ATOM 889 C CA . VAL A 1 105 ? 27.782 14.802 -40.740 1.00 66.69 105 VAL A CA 1
ATOM 890 C C . VAL A 1 105 ? 27.690 15.953 -39.721 1.00 66.69 105 VAL A C 1
ATOM 892 O O . VAL A 1 105 ? 28.715 16.470 -39.281 1.00 66.69 105 VAL A O 1
ATOM 895 N N . ASP A 1 106 ? 26.476 16.314 -39.286 1.00 84.81 106 ASP A N 1
ATOM 896 C CA . ASP A 1 106 ? 26.226 17.466 -38.414 1.00 84.81 106 ASP A CA 1
ATOM 897 C C . ASP A 1 106 ? 26.029 17.065 -36.945 1.00 84.81 106 ASP A C 1
ATOM 899 O O . ASP A 1 106 ? 24.980 16.556 -36.542 1.00 84.81 106 ASP A O 1
ATOM 903 N N . ILE A 1 107 ? 27.010 17.411 -36.108 1.00 85.56 107 ILE A N 1
ATOM 904 C CA . ILE A 1 107 ? 27.020 17.121 -34.662 1.00 85.56 107 ILE A CA 1
ATOM 905 C C . ILE A 1 107 ? 25.782 17.692 -33.948 1.00 85.56 107 ILE A C 1
ATOM 907 O O . ILE A 1 107 ? 25.180 17.026 -33.113 1.00 85.56 107 ILE A O 1
ATOM 911 N N . LYS A 1 108 ? 25.335 18.901 -34.316 1.00 89.19 108 LYS A N 1
ATOM 912 C CA . LYS A 1 108 ? 24.165 19.549 -33.687 1.00 89.19 108 LYS A CA 1
ATOM 913 C C . LYS A 1 108 ? 22.869 18.772 -33.907 1.00 89.19 108 LYS A C 1
ATOM 915 O O . LYS A 1 108 ? 22.013 18.713 -33.026 1.00 89.19 108 LYS A O 1
ATOM 920 N N . ILE A 1 109 ? 22.714 18.186 -35.095 1.00 86.19 109 ILE A N 1
ATOM 921 C CA . ILE A 1 109 ? 21.548 17.363 -35.418 1.00 86.19 109 ILE A CA 1
ATOM 922 C C . ILE A 1 109 ? 21.606 16.085 -34.580 1.00 86.19 109 ILE A C 1
ATOM 924 O O . ILE A 1 109 ? 20.608 15.726 -33.955 1.00 86.19 109 ILE A O 1
ATOM 928 N N . GLN A 1 110 ? 22.781 15.461 -34.482 1.00 85.25 110 GLN A N 1
ATOM 929 C CA . GLN A 1 110 ? 22.995 14.281 -33.648 1.00 85.25 110 GLN A CA 1
ATOM 930 C C . GLN A 1 110 ? 22.647 14.542 -32.172 1.00 85.25 110 GLN A C 1
ATOM 932 O O . GLN A 1 110 ? 21.879 13.777 -31.593 1.00 85.25 110 GLN A O 1
ATOM 937 N N . GLU A 1 111 ? 23.129 15.642 -31.588 1.00 89.81 111 GLU A N 1
ATOM 938 C CA . GLU A 1 111 ? 22.807 16.047 -30.210 1.00 89.81 111 GLU A CA 1
ATOM 939 C C . GLU A 1 111 ? 21.298 16.229 -30.000 1.00 89.81 111 GLU A C 1
ATOM 941 O O . GLU A 1 111 ? 20.743 15.743 -29.013 1.00 89.81 111 GLU A O 1
ATOM 946 N N . SER A 1 112 ? 20.609 16.875 -30.948 1.00 90.75 112 SER A N 1
ATOM 947 C CA . SER A 1 112 ? 19.160 17.087 -30.853 1.00 90.75 112 SER A CA 1
ATOM 948 C C . SER A 1 112 ? 18.367 15.777 -30.865 1.00 90.75 112 SER A C 1
ATOM 950 O O . SER A 1 112 ? 17.412 15.618 -30.101 1.00 90.75 112 SER A O 1
ATOM 952 N N . ILE A 1 113 ? 18.781 14.812 -31.691 1.00 88.88 113 ILE A N 1
ATOM 953 C CA . ILE A 1 113 ? 18.105 13.518 -31.781 1.00 88.88 113 ILE A CA 1
ATOM 954 C C . ILE A 1 113 ? 18.421 12.675 -30.536 1.00 88.88 113 ILE A C 1
ATOM 956 O O . ILE A 1 113 ? 17.523 12.014 -30.021 1.00 88.88 113 ILE A O 1
ATOM 960 N N . ILE A 1 114 ? 19.648 12.735 -30.001 1.00 89.44 114 ILE A N 1
ATOM 961 C CA . ILE A 1 114 ? 19.994 12.084 -28.724 1.00 89.44 114 ILE A CA 1
ATOM 962 C C . ILE A 1 114 ? 19.096 12.617 -27.604 1.00 89.44 114 ILE A C 1
ATOM 964 O O . ILE A 1 114 ? 18.451 11.826 -26.923 1.00 89.44 114 ILE A O 1
ATOM 968 N N . ALA A 1 115 ? 18.961 13.940 -27.476 1.00 93.56 115 ALA A N 1
ATOM 969 C CA . ALA A 1 115 ? 18.100 14.544 -26.460 1.00 93.56 115 ALA A CA 1
ATOM 970 C C . ALA A 1 115 ? 16.627 14.117 -26.601 1.00 93.56 115 ALA A C 1
ATOM 972 O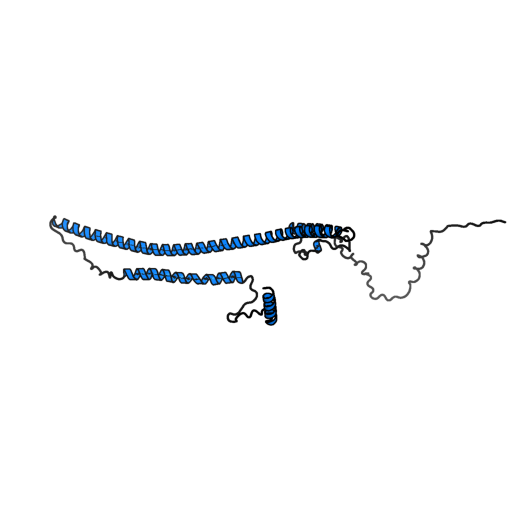 O . ALA A 1 115 ? 15.942 13.885 -25.603 1.00 93.56 115 ALA A O 1
ATOM 973 N N . MET A 1 116 ? 16.136 13.978 -27.837 1.00 91.81 116 MET A N 1
ATOM 974 C CA . MET A 1 116 ? 14.784 13.484 -28.107 1.00 91.81 116 MET A CA 1
ATOM 975 C C . MET A 1 116 ? 14.605 12.020 -27.673 1.00 91.81 116 MET A C 1
ATOM 977 O O . MET A 1 116 ? 13.578 11.683 -27.079 1.00 91.81 116 MET A O 1
ATOM 981 N N . ILE A 1 117 ? 15.590 11.160 -27.949 1.00 90.44 11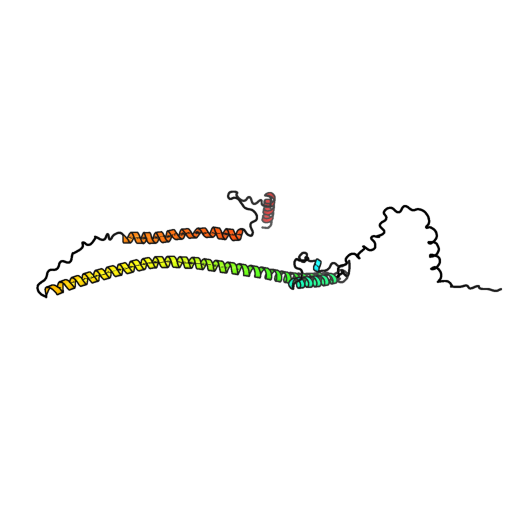7 ILE A N 1
ATOM 982 C CA . ILE A 1 117 ? 15.585 9.750 -27.528 1.00 90.44 117 ILE A CA 1
ATOM 983 C C . ILE A 1 117 ? 15.640 9.659 -26.006 1.00 90.44 117 ILE A C 1
ATOM 985 O O . ILE A 1 117 ? 14.824 8.957 -25.417 1.00 90.44 117 ILE A O 1
ATOM 989 N N . ASP A 1 118 ? 16.525 10.420 -25.363 1.00 92.62 118 ASP A N 1
ATOM 990 C CA . ASP A 1 118 ? 16.639 10.444 -23.907 1.00 92.62 118 ASP A CA 1
ATOM 991 C C . ASP A 1 118 ? 15.322 10.885 -23.269 1.00 92.62 118 ASP A C 1
ATOM 993 O O . ASP A 1 118 ? 14.833 10.242 -22.345 1.00 92.62 118 ASP A O 1
ATOM 997 N N . GLN A 1 119 ? 14.683 11.941 -23.785 1.00 94.88 119 GLN A N 1
ATOM 998 C CA . GLN A 1 119 ? 13.379 12.383 -23.285 1.00 94.88 119 GLN A CA 1
ATOM 999 C C . GLN A 1 119 ? 12.308 11.291 -23.426 1.00 94.88 119 GLN A C 1
ATOM 1001 O O . GLN A 1 119 ? 11.433 11.162 -22.564 1.00 94.88 119 GLN A O 1
ATOM 1006 N N . HIS A 1 120 ? 12.342 10.527 -24.516 1.00 91.75 120 HIS A N 1
ATOM 1007 C CA . HIS A 1 120 ? 11.430 9.414 -24.729 1.00 91.75 120 HIS A CA 1
ATOM 1008 C C . HIS A 1 120 ? 11.692 8.269 -23.735 1.00 91.75 120 HIS A C 1
ATOM 1010 O O . HIS A 1 120 ? 10.752 7.789 -23.097 1.00 91.75 120 HIS A O 1
ATOM 1016 N N . ASP A 1 121 ? 12.956 7.888 -23.544 1.00 91.00 121 ASP A N 1
ATOM 1017 C CA . ASP A 1 121 ? 13.380 6.870 -22.576 1.00 91.00 121 ASP A CA 1
ATOM 1018 C C . ASP A 1 121 ? 12.976 7.281 -21.149 1.00 91.00 121 ASP A C 1
ATOM 1020 O O . ASP A 1 121 ? 12.362 6.499 -20.422 1.00 91.00 121 ASP A O 1
ATOM 1024 N N . TRP A 1 122 ? 13.206 8.542 -20.768 1.00 94.81 122 TRP A N 1
ATOM 1025 C CA . TRP A 1 122 ? 12.794 9.083 -19.470 1.00 94.81 122 TRP A CA 1
ATOM 1026 C C . TRP A 1 122 ? 11.286 8.987 -19.239 1.00 94.81 122 TRP A C 1
ATOM 1028 O O . TRP A 1 122 ? 10.859 8.605 -18.151 1.00 94.81 122 TRP A O 1
ATOM 1038 N N . LYS A 1 123 ? 10.464 9.282 -20.253 1.00 95.31 123 LYS A N 1
ATOM 1039 C CA . LYS A 1 123 ? 9.002 9.130 -20.155 1.00 95.31 123 LYS A CA 1
ATOM 1040 C C . LYS A 1 123 ? 8.585 7.673 -19.969 1.00 95.31 123 LYS A C 1
ATOM 1042 O O . LYS A 1 123 ? 7.623 7.405 -19.250 1.00 95.31 123 LYS A O 1
ATOM 1047 N N . PHE A 1 124 ? 9.280 6.742 -20.620 1.00 91.56 124 PHE A N 1
ATOM 1048 C CA . PHE A 1 124 ? 9.020 5.316 -20.459 1.00 91.56 124 PHE A CA 1
ATOM 1049 C C . PHE A 1 124 ? 9.322 4.863 -19.023 1.00 91.56 124 PHE A C 1
ATOM 1051 O O . PHE A 1 124 ? 8.452 4.281 -18.373 1.00 91.56 124 PHE A O 1
ATOM 1058 N N . TYR A 1 125 ? 10.493 5.224 -18.492 1.00 91.25 125 TYR A N 1
ATOM 1059 C CA . TYR A 1 125 ? 10.862 4.913 -17.109 1.00 91.25 125 TYR A CA 1
ATOM 1060 C C . TYR A 1 125 ? 9.931 5.559 -16.084 1.00 91.25 125 TYR A C 1
ATOM 1062 O O . TYR A 1 125 ? 9.554 4.913 -15.109 1.00 91.25 125 TYR A O 1
ATOM 1070 N N . ASP A 1 126 ? 9.516 6.807 -16.304 1.00 95.94 126 ASP A N 1
ATOM 1071 C CA . ASP A 1 126 ? 8.583 7.492 -15.408 1.00 95.94 126 ASP A CA 1
ATOM 1072 C C . ASP A 1 126 ? 7.226 6.770 -15.357 1.00 95.94 126 ASP A C 1
ATOM 1074 O O . ASP A 1 126 ? 6.677 6.537 -14.282 1.00 95.94 126 ASP A O 1
ATOM 1078 N N . LYS A 1 127 ? 6.721 6.291 -16.502 1.00 93.88 127 LYS A N 1
ATOM 1079 C CA . LYS A 1 127 ? 5.496 5.477 -16.556 1.00 93.88 127 LYS A CA 1
ATOM 1080 C C . LYS A 1 127 ? 5.636 4.175 -15.758 1.00 93.88 127 LYS A C 1
ATOM 1082 O O . LYS A 1 127 ? 4.718 3.811 -15.021 1.00 93.88 127 LYS A O 1
ATOM 1087 N N . GLU A 1 128 ? 6.753 3.461 -15.895 1.00 90.94 128 GLU A N 1
ATOM 1088 C CA . GLU A 1 128 ? 7.009 2.232 -15.128 1.00 90.94 128 GLU A CA 1
ATOM 1089 C C . GLU A 1 128 ? 7.121 2.513 -13.626 1.00 90.94 128 GLU A C 1
ATOM 1091 O O . GLU A 1 128 ? 6.497 1.832 -12.806 1.00 90.94 128 GLU A O 1
ATOM 1096 N N . LEU A 1 129 ? 7.853 3.564 -13.260 1.00 95.81 129 LEU A N 1
ATOM 1097 C CA . LEU A 1 129 ? 8.016 3.978 -11.874 1.00 95.81 129 LEU A CA 1
ATOM 1098 C C . LEU A 1 129 ? 6.669 4.360 -11.253 1.00 95.81 129 LEU A C 1
ATOM 1100 O O . LEU A 1 129 ? 6.360 3.929 -10.142 1.00 95.81 129 LEU A O 1
ATOM 1104 N N . GLN A 1 130 ? 5.829 5.094 -11.983 1.00 97.62 130 GLN A N 1
ATOM 1105 C CA . GLN A 1 130 ? 4.478 5.444 -11.551 1.00 97.62 130 GLN A CA 1
ATOM 1106 C C . GLN A 1 130 ? 3.608 4.207 -11.321 1.00 97.62 130 GLN A C 1
ATOM 1108 O O . GLN A 1 130 ? 2.901 4.156 -10.314 1.00 97.62 130 GLN A O 1
ATOM 1113 N N . LYS A 1 131 ? 3.680 3.180 -12.184 1.00 95.06 131 LYS A N 1
ATOM 1114 C CA . LYS A 1 131 ? 2.977 1.903 -11.945 1.00 95.06 131 LYS A CA 1
ATOM 1115 C C . LYS A 1 131 ? 3.386 1.309 -10.589 1.00 95.06 131 LYS A C 1
ATOM 1117 O O . LYS A 1 131 ? 2.513 0.979 -9.789 1.00 95.06 131 LYS A O 1
ATOM 1122 N N . ILE A 1 132 ? 4.689 1.229 -10.304 1.00 95.81 132 ILE A N 1
ATOM 1123 C CA . ILE A 1 132 ? 5.226 0.671 -9.047 1.00 95.81 132 ILE A CA 1
ATOM 1124 C C . ILE A 1 132 ? 4.829 1.521 -7.832 1.00 95.81 132 ILE A C 1
ATOM 1126 O O . ILE A 1 132 ? 4.497 0.998 -6.768 1.00 95.81 132 ILE A O 1
ATOM 1130 N N . VAL A 1 133 ? 4.871 2.846 -7.956 1.00 97.62 133 VAL A N 1
ATOM 1131 C CA . VAL A 1 133 ? 4.471 3.749 -6.870 1.00 97.62 133 VAL A CA 1
ATOM 1132 C C . VAL A 1 133 ? 2.979 3.600 -6.580 1.00 97.62 133 VAL A C 1
ATOM 1134 O O . VAL A 1 133 ? 2.597 3.474 -5.418 1.00 97.62 133 VAL A O 1
ATOM 1137 N N . ASN A 1 134 ? 2.141 3.525 -7.613 1.00 98.12 134 ASN A N 1
ATOM 1138 C CA . ASN A 1 134 ? 0.698 3.359 -7.461 1.00 98.12 134 ASN A CA 1
ATOM 1139 C C . ASN A 1 134 ? 0.332 2.023 -6.804 1.00 98.12 134 ASN A C 1
ATOM 1141 O O . ASN A 1 134 ? -0.539 1.993 -5.934 1.00 98.12 134 ASN A O 1
ATOM 1145 N N . THR A 1 135 ? 1.002 0.919 -7.156 1.00 97.56 135 THR A N 1
ATOM 1146 C CA . THR A 1 135 ? 0.757 -0.376 -6.497 1.00 97.56 135 THR A CA 1
ATOM 1147 C C . THR A 1 135 ? 1.108 -0.319 -5.013 1.00 97.56 135 THR A C 1
ATOM 1149 O O . THR A 1 135 ? 0.282 -0.693 -4.178 1.00 97.56 135 THR A O 1
ATOM 1152 N N . ARG A 1 136 ? 2.272 0.244 -4.666 1.00 97.62 136 ARG A N 1
ATOM 1153 C CA . ARG A 1 136 ? 2.692 0.437 -3.268 1.00 97.62 136 ARG A CA 1
ATOM 1154 C C . ARG A 1 136 ? 1.734 1.342 -2.495 1.00 97.62 136 ARG A C 1
ATOM 1156 O O . ARG A 1 136 ? 1.378 1.028 -1.362 1.00 97.62 136 ARG A O 1
ATOM 1163 N N . LEU A 1 137 ? 1.285 2.445 -3.094 1.00 98.56 137 LEU A N 1
ATOM 1164 C CA . LEU A 1 137 ? 0.316 3.350 -2.471 1.00 98.56 137 LEU A CA 1
ATOM 1165 C C . LEU A 1 137 ? -1.013 2.645 -2.186 1.00 98.56 137 LEU A C 1
ATOM 1167 O O . LEU A 1 137 ? -1.543 2.781 -1.084 1.00 98.56 137 LEU A O 1
ATOM 1171 N N . ASN A 1 138 ? -1.507 1.834 -3.123 1.00 98.25 138 ASN A N 1
ATOM 1172 C CA . ASN A 1 138 ? -2.732 1.057 -2.935 1.00 98.25 138 ASN A CA 1
ATOM 1173 C C . ASN A 1 138 ? -2.607 0.044 -1.786 1.00 98.25 138 ASN A C 1
ATOM 1175 O O . ASN A 1 138 ? -3.558 -0.173 -1.033 1.00 98.25 138 ASN A O 1
ATOM 1179 N N . GLU A 1 139 ? -1.448 -0.595 -1.628 1.00 97.69 139 GLU A N 1
ATOM 1180 C CA . GLU A 1 139 ? -1.183 -1.492 -0.498 1.00 97.69 139 GLU A CA 1
ATOM 1181 C C . GLU A 1 139 ? -1.143 -0.736 0.833 1.00 97.69 139 GLU A C 1
ATOM 1183 O O . GLU A 1 139 ? -1.789 -1.147 1.801 1.00 97.69 139 GLU A O 1
ATOM 1188 N N . ILE A 1 140 ? -0.451 0.406 0.873 1.00 98.38 140 ILE A N 1
ATOM 1189 C CA . ILE A 1 140 ? -0.385 1.276 2.053 1.00 98.38 140 ILE A CA 1
ATOM 1190 C C . ILE A 1 140 ? -1.786 1.750 2.451 1.00 98.38 140 ILE A C 1
ATOM 1192 O O . ILE A 1 140 ? -2.143 1.703 3.629 1.00 98.38 140 ILE A O 1
ATOM 1196 N N . GLU A 1 141 ? -2.609 2.156 1.487 1.00 98.44 141 GLU A N 1
ATOM 1197 C CA . GLU A 1 141 ? -3.976 2.602 1.740 1.00 98.44 141 GLU A CA 1
ATOM 1198 C C . GLU A 1 141 ? -4.819 1.493 2.387 1.00 98.44 141 GLU A C 1
ATOM 1200 O O . GLU A 1 141 ? -5.528 1.738 3.368 1.00 98.44 141 GLU A O 1
ATOM 1205 N N . LYS A 1 142 ? -4.701 0.250 1.899 1.00 97.69 142 LYS A N 1
ATOM 1206 C CA . LYS A 1 142 ? -5.369 -0.914 2.505 1.00 97.69 142 LYS A CA 1
ATOM 1207 C C . LYS A 1 142 ? -4.930 -1.113 3.956 1.00 97.69 142 LYS A C 1
ATOM 1209 O O . LYS A 1 142 ? -5.783 -1.305 4.821 1.00 97.69 142 LYS A O 1
ATOM 1214 N N . ILE A 1 143 ? -3.630 -1.021 4.242 1.00 97.94 143 ILE A N 1
ATOM 1215 C CA . ILE A 1 143 ? -3.084 -1.160 5.604 1.00 97.94 143 ILE A CA 1
ATOM 1216 C C . ILE A 1 143 ? -3.591 -0.041 6.525 1.00 97.94 143 ILE A C 1
ATOM 1218 O O . ILE A 1 143 ? -3.943 -0.285 7.680 1.00 97.94 143 ILE A O 1
ATOM 1222 N N . ILE A 1 144 ? -3.656 1.197 6.034 1.00 98.12 144 ILE A N 1
ATOM 1223 C CA . ILE A 1 144 ? -4.175 2.327 6.812 1.00 98.12 144 ILE A CA 1
ATOM 1224 C C . ILE A 1 144 ? -5.658 2.115 7.129 1.00 98.12 144 ILE A C 1
ATOM 1226 O O . ILE A 1 144 ? -6.067 2.295 8.277 1.00 98.12 144 ILE A O 1
ATOM 1230 N N . LYS A 1 145 ? -6.459 1.682 6.149 1.00 97.94 145 LYS A N 1
ATOM 1231 C CA . LYS A 1 145 ? -7.889 1.393 6.343 1.00 97.94 145 LYS A CA 1
ATOM 1232 C C . LYS A 1 145 ? -8.115 0.319 7.403 1.00 97.94 145 LYS A C 1
ATOM 1234 O O . LYS A 1 145 ? -8.923 0.530 8.306 1.00 97.94 145 LYS A O 1
ATOM 1239 N N . THR A 1 146 ? -7.384 -0.796 7.341 1.00 95.62 146 THR A N 1
ATOM 1240 C CA . THR A 1 146 ? -7.517 -1.870 8.339 1.00 95.62 146 THR A CA 1
ATOM 1241 C C . THR A 1 146 ? -7.117 -1.383 9.727 1.00 95.62 146 THR A C 1
ATOM 1243 O O . THR A 1 146 ? -7.864 -1.578 10.685 1.00 95.62 146 THR A O 1
ATOM 1246 N N . LYS A 1 147 ? -5.994 -0.667 9.847 1.00 96.69 147 LYS A N 1
ATOM 1247 C CA . LYS A 1 147 ? -5.546 -0.096 11.123 1.00 96.69 147 LYS A CA 1
ATOM 1248 C C . LYS A 1 147 ? -6.577 0.866 11.716 1.00 96.69 147 LYS A C 1
ATOM 1250 O O . LYS A 1 147 ? -6.885 0.760 12.903 1.00 96.69 147 LYS A O 1
ATOM 1255 N N . ASN A 1 148 ? -7.125 1.770 10.908 1.00 96.88 148 ASN A N 1
ATOM 1256 C CA . ASN A 1 148 ? -8.135 2.729 11.353 1.00 96.88 148 ASN A CA 1
ATOM 1257 C C . ASN A 1 148 ? -9.411 2.020 11.821 1.00 96.88 148 ASN A C 1
ATOM 1259 O O . ASN A 1 148 ? -9.947 2.368 12.871 1.00 96.88 148 ASN A O 1
ATOM 1263 N N . TYR A 1 149 ? -9.852 0.986 11.102 1.00 97.31 149 TYR A N 1
ATOM 1264 C CA . TYR A 1 149 ? -11.003 0.173 11.492 1.00 97.31 149 TYR A CA 1
ATOM 1265 C C . TYR A 1 149 ? -10.804 -0.485 12.867 1.00 97.31 149 TYR A C 1
ATOM 1267 O O . TYR A 1 149 ? -11.642 -0.340 13.757 1.00 97.31 149 TYR A O 1
ATOM 1275 N N . TYR A 1 150 ? -9.656 -1.132 13.097 1.00 94.12 150 TYR A N 1
ATOM 1276 C CA . TYR A 1 150 ? -9.353 -1.731 14.402 1.00 94.12 150 TYR A CA 1
ATOM 1277 C C . TYR A 1 150 ? -9.242 -0.690 15.522 1.00 94.12 150 TYR A C 1
ATOM 1279 O O . TYR A 1 150 ? -9.673 -0.940 16.649 1.00 94.12 150 TYR A O 1
ATOM 1287 N N . GLN A 1 151 ? -8.693 0.492 15.231 1.00 93.62 151 GLN A N 1
ATOM 1288 C CA . GLN A 1 151 ? -8.642 1.590 16.197 1.00 93.62 151 GLN A CA 1
ATOM 1289 C C . GLN A 1 151 ? -10.040 2.090 16.569 1.00 93.62 151 GLN A C 1
ATOM 1291 O O . GLN A 1 151 ? -10.306 2.296 17.753 1.00 93.62 151 GLN A O 1
ATOM 1296 N N . GLN A 1 152 ? -10.932 2.242 15.589 1.00 95.62 152 GLN A N 1
ATOM 1297 C CA . GLN A 1 152 ? -12.322 2.636 15.815 1.00 95.62 152 GLN A CA 1
ATOM 1298 C C . GLN A 1 152 ? -13.076 1.588 16.633 1.00 95.62 152 GLN A C 1
ATOM 1300 O O . GLN A 1 152 ? -13.737 1.952 17.600 1.00 95.62 152 GLN A O 1
ATOM 1305 N N . LEU A 1 153 ? -12.901 0.297 16.333 1.00 95.31 153 LEU A N 1
ATOM 1306 C CA . LEU A 1 153 ? -13.464 -0.791 17.139 1.00 95.31 153 LEU A CA 1
ATOM 1307 C C . LEU A 1 153 ? -12.961 -0.759 18.588 1.00 95.31 153 LEU A C 1
ATOM 1309 O O . LEU A 1 153 ? -13.736 -0.902 19.531 1.00 95.31 153 LEU A O 1
ATOM 1313 N N . LYS A 1 154 ? -11.658 -0.540 18.801 1.00 93.00 154 LYS A N 1
ATOM 1314 C CA . LYS A 1 154 ? -11.104 -0.430 20.161 1.00 93.00 154 LYS A CA 1
ATOM 1315 C C . LYS A 1 154 ? -11.709 0.759 20.909 1.00 93.00 154 LYS A C 1
ATOM 1317 O O . LYS A 1 154 ? -11.987 0.651 22.102 1.00 93.00 154 LYS A O 1
ATOM 1322 N N . GLN A 1 155 ? -11.917 1.882 20.225 1.00 94.06 155 GLN A N 1
ATOM 1323 C CA . GLN A 1 155 ? -12.566 3.059 20.802 1.00 94.06 155 GLN A CA 1
ATOM 1324 C C . GLN A 1 155 ? -14.042 2.797 21.111 1.00 94.06 155 GLN A C 1
ATOM 1326 O O . GLN A 1 155 ? -14.474 3.099 22.218 1.00 94.06 155 GLN A O 1
ATOM 1331 N N . SER A 1 156 ? -14.798 2.180 20.198 1.00 95.06 156 SER A N 1
ATOM 1332 C CA . SER A 1 156 ? -16.215 1.875 20.417 1.00 95.06 156 SER A CA 1
ATOM 1333 C C . SER A 1 156 ? -16.411 0.931 21.600 1.00 95.06 156 SER A C 1
ATOM 1335 O O . SER A 1 156 ? -17.256 1.191 22.447 1.00 95.06 156 SER A O 1
ATOM 1337 N N . LEU A 1 157 ? -15.572 -0.102 21.727 1.00 93.44 157 LEU A N 1
ATOM 1338 C CA . LEU A 1 157 ? -15.604 -1.015 22.872 1.00 93.44 157 LEU A CA 1
ATOM 1339 C C . LEU A 1 157 ? -15.278 -0.303 24.192 1.00 93.44 157 LEU A C 1
ATOM 1341 O O . LEU A 1 157 ? -15.869 -0.618 25.223 1.00 93.44 157 LEU A O 1
ATOM 1345 N N . ARG A 1 158 ? -14.348 0.661 24.182 1.00 92.94 158 ARG A N 1
ATOM 1346 C CA . ARG A 1 158 ? -14.063 1.495 25.361 1.00 92.94 158 ARG A CA 1
ATOM 1347 C C . ARG A 1 158 ? -15.264 2.358 25.732 1.00 92.94 158 ARG A C 1
ATOM 1349 O O . ARG A 1 158 ? -15.658 2.361 26.895 1.00 92.94 158 ARG A O 1
ATOM 1356 N N . PHE A 1 159 ? -15.871 3.028 24.755 1.00 95.75 159 PHE A N 1
ATOM 1357 C CA . PHE A 1 159 ? -17.075 3.823 24.986 1.00 95.75 159 PHE A CA 1
ATOM 1358 C C . PHE A 1 159 ? -18.225 2.973 25.520 1.00 95.75 159 PHE A C 1
ATOM 1360 O O . PHE A 1 159 ? -18.847 3.364 26.498 1.00 95.75 159 PHE A O 1
ATOM 1367 N N . GLU A 1 160 ? -18.448 1.781 24.966 1.00 94.56 160 GLU A N 1
ATOM 1368 C CA . GLU A 1 160 ? -19.501 0.870 25.419 1.00 94.56 160 GLU A CA 1
ATOM 1369 C C . GLU A 1 160 ? -19.288 0.420 26.874 1.00 94.56 160 GLU A C 1
ATOM 1371 O O . GLU A 1 160 ? -20.236 0.334 27.656 1.00 94.56 160 GLU A O 1
ATOM 1376 N N . LYS A 1 161 ? -18.037 0.156 27.275 1.00 91.25 161 LYS A N 1
ATOM 1377 C CA . LYS A 1 161 ? -17.705 -0.180 28.669 1.00 91.25 161 LYS A CA 1
ATOM 1378 C C . LYS A 1 161 ? -18.020 0.973 29.620 1.00 91.25 161 LYS A C 1
ATOM 1380 O O . LYS A 1 161 ? -18.662 0.745 30.647 1.00 91.25 161 LYS A O 1
ATOM 1385 N N . ILE A 1 162 ? -17.603 2.187 29.263 1.00 92.56 162 ILE A N 1
ATOM 1386 C CA . ILE A 1 162 ? -17.866 3.402 30.046 1.00 92.56 162 ILE A CA 1
ATOM 1387 C C . ILE A 1 162 ? -19.373 3.676 30.110 1.00 92.56 162 ILE A C 1
ATOM 1389 O O . ILE A 1 162 ? -19.921 3.969 31.166 1.00 92.56 162 ILE A O 1
ATOM 1393 N N . GLU A 1 163 ? -20.083 3.527 28.998 1.00 92.00 163 GLU A N 1
ATOM 1394 C CA . GLU A 1 163 ? -21.528 3.719 28.954 1.00 92.00 163 GLU A CA 1
ATOM 1395 C C . GLU A 1 163 ? -22.249 2.721 29.868 1.00 92.00 163 GLU A C 1
ATOM 1397 O O . GLU A 1 163 ? -23.113 3.101 30.661 1.00 92.00 163 GLU A O 1
ATOM 1402 N N . LYS A 1 164 ? -21.850 1.445 29.830 1.00 93.00 164 LYS A N 1
ATOM 1403 C CA . LYS A 1 164 ? -22.383 0.406 30.718 1.00 93.00 164 LYS A CA 1
ATOM 1404 C C . LYS A 1 164 ? -22.144 0.729 32.192 1.00 93.00 164 LYS A C 1
ATOM 1406 O O . LYS A 1 164 ? -23.050 0.513 32.999 1.00 93.00 164 LYS A O 1
ATOM 1411 N N . SER A 1 165 ? -20.961 1.214 32.570 1.00 90.88 165 SER A N 1
ATOM 1412 C CA . SER A 1 165 ? -20.674 1.566 33.968 1.00 90.88 165 SER A CA 1
ATOM 1413 C C . SER A 1 165 ? -21.477 2.789 34.421 1.00 90.88 165 SER A C 1
ATOM 1415 O O . SER A 1 165 ? -22.137 2.735 35.462 1.00 90.88 165 SER A O 1
ATOM 1417 N N . LEU A 1 166 ? -21.539 3.842 33.602 1.00 93.75 166 LEU A N 1
ATOM 1418 C CA . LEU A 1 166 ? -22.338 5.038 33.880 1.00 93.75 166 LEU A CA 1
ATOM 1419 C C . LEU A 1 166 ? -23.836 4.726 33.980 1.00 93.75 166 LEU A C 1
ATOM 1421 O O . LEU A 1 166 ? -24.513 5.233 34.877 1.00 93.75 166 LEU A O 1
ATOM 1425 N N . ASN A 1 167 ? -24.355 3.854 33.115 1.00 94.31 167 ASN A N 1
ATOM 1426 C CA . ASN A 1 167 ? -25.750 3.425 33.172 1.00 94.31 167 ASN A CA 1
ATOM 1427 C C . ASN A 1 167 ? -26.053 2.650 34.458 1.00 94.31 167 ASN A C 1
ATOM 1429 O O . ASN A 1 167 ? -27.054 2.940 35.108 1.00 94.31 167 ASN A O 1
ATOM 1433 N N . LYS A 1 168 ? -25.152 1.769 34.918 1.00 93.69 168 LYS A N 1
ATOM 1434 C CA . LYS A 1 168 ? -25.304 1.106 36.227 1.00 93.69 168 LYS A CA 1
ATOM 1435 C C . LYS A 1 168 ? -25.382 2.114 37.375 1.00 93.69 168 LYS A C 1
ATOM 1437 O O . LYS A 1 168 ? -26.214 1.953 38.268 1.00 93.69 168 LYS A O 1
ATOM 1442 N N . ILE A 1 169 ? -24.534 3.145 37.369 1.00 93.12 169 ILE A N 1
ATOM 1443 C CA . ILE A 1 169 ? -24.546 4.203 38.393 1.00 93.12 169 ILE A CA 1
ATOM 1444 C C . ILE A 1 169 ? -25.870 4.977 38.341 1.00 93.12 169 ILE A C 1
ATOM 1446 O O . ILE A 1 169 ? -26.530 5.160 39.370 1.00 93.12 169 ILE A O 1
ATOM 1450 N N . ARG A 1 170 ? -26.303 5.377 37.140 1.00 94.38 170 ARG A N 1
ATOM 1451 C CA . ARG A 1 170 ? -27.593 6.044 36.919 1.00 94.38 170 ARG A CA 1
ATOM 1452 C C . ARG A 1 170 ? -28.757 5.196 37.442 1.00 94.38 170 ARG A C 1
ATOM 1454 O O . ARG A 1 170 ? -29.585 5.714 38.189 1.00 94.38 170 ARG A O 1
ATOM 1461 N N . ASP A 1 171 ? -28.798 3.908 37.120 1.00 95.12 171 ASP A N 1
ATOM 1462 C CA . ASP A 1 171 ? -29.877 3.002 37.524 1.00 95.12 171 ASP A CA 1
ATOM 1463 C C . ASP A 1 171 ? -29.915 2.779 39.038 1.00 95.12 171 ASP A C 1
ATOM 1465 O O . ASP A 1 171 ? -30.993 2.798 39.641 1.00 95.12 171 ASP A O 1
ATOM 1469 N N . LYS A 1 172 ? -28.748 2.639 39.687 1.00 94.88 172 LYS A N 1
ATOM 1470 C CA . LYS A 1 172 ? -28.644 2.610 41.157 1.00 94.88 172 LYS A CA 1
ATOM 1471 C C . LYS A 1 172 ? -29.266 3.875 41.764 1.00 94.88 172 LYS A C 1
ATOM 1473 O O . LYS A 1 172 ? -30.086 3.776 42.680 1.00 94.88 172 LYS A O 1
ATOM 1478 N N . ASN A 1 173 ? -28.938 5.050 41.226 1.00 95.00 173 ASN A N 1
ATOM 1479 C CA . ASN A 1 173 ? -29.470 6.328 41.704 1.00 95.00 173 ASN A CA 1
ATOM 1480 C C . ASN A 1 173 ? -30.986 6.443 41.496 1.00 95.00 173 ASN A C 1
ATOM 1482 O O . ASN A 1 173 ? -31.708 6.808 42.426 1.00 95.00 173 ASN A O 1
ATOM 1486 N N . ILE A 1 174 ? -31.493 6.058 40.323 1.00 96.44 174 ILE A N 1
ATOM 1487 C CA . ILE A 1 174 ? -32.934 6.024 40.034 1.00 96.44 174 ILE A CA 1
ATOM 1488 C C . ILE A 1 174 ? -33.656 5.083 41.003 1.00 96.44 174 ILE A C 1
ATOM 1490 O O . ILE A 1 174 ? -34.704 5.437 41.546 1.00 96.44 174 ILE A O 1
ATOM 1494 N N . ASN A 1 175 ? -33.099 3.901 41.264 1.00 96.19 175 ASN A N 1
ATOM 1495 C CA . ASN A 1 175 ? -33.686 2.944 42.197 1.00 96.19 175 ASN A CA 1
ATOM 1496 C C . ASN A 1 175 ? -33.712 3.484 43.631 1.00 96.19 175 ASN A C 1
ATOM 1498 O O . ASN A 1 175 ? -34.726 3.332 44.313 1.00 96.19 175 ASN A O 1
ATOM 1502 N N . ASN A 1 176 ? -32.663 4.184 44.068 1.00 96.38 176 ASN A N 1
ATOM 1503 C CA . ASN A 1 176 ? -32.642 4.856 45.369 1.00 96.38 176 ASN A CA 1
ATOM 1504 C C . ASN A 1 176 ? -33.741 5.925 45.474 1.00 96.38 176 ASN A C 1
ATOM 1506 O O . ASN A 1 176 ? -34.458 5.982 46.478 1.00 96.38 176 ASN A O 1
ATOM 1510 N N . ILE A 1 177 ? -33.929 6.736 44.427 1.00 96.19 177 ILE A N 1
ATOM 1511 C CA . ILE A 1 177 ? -35.002 7.739 44.364 1.00 96.19 177 ILE A CA 1
ATOM 1512 C C . ILE A 1 177 ? -36.376 7.058 44.432 1.00 96.19 177 ILE A C 1
ATOM 1514 O O . ILE A 1 177 ? -37.202 7.444 45.261 1.00 96.19 177 ILE A O 1
ATOM 1518 N N . LYS A 1 178 ? -36.607 5.999 43.643 1.00 95.88 178 LYS A N 1
ATOM 1519 C CA . LYS A 1 178 ? -37.861 5.220 43.654 1.00 95.88 178 LYS A CA 1
ATOM 1520 C C . LYS A 1 178 ? -38.156 4.618 45.029 1.00 95.88 178 LYS A C 1
ATOM 1522 O O . LYS A 1 178 ? -39.285 4.687 45.508 1.00 95.88 178 LYS A O 1
ATOM 1527 N N . GLN A 1 179 ? -37.152 4.051 45.696 1.00 96.12 179 GLN A N 1
ATOM 1528 C CA . GLN A 1 179 ? -37.309 3.492 47.042 1.00 96.12 179 GLN A CA 1
ATOM 1529 C C . GLN A 1 179 ? -37.661 4.570 48.072 1.00 96.12 179 GLN A C 1
ATOM 1531 O O . GLN A 1 179 ? -38.549 4.356 48.904 1.00 96.12 179 GLN A O 1
ATOM 1536 N N . ASN A 1 180 ? -37.001 5.730 48.008 1.00 96.12 180 ASN A N 1
ATOM 1537 C CA . ASN A 1 180 ? -37.295 6.868 48.875 1.00 96.12 180 ASN A CA 1
ATOM 1538 C C . ASN A 1 180 ? -38.709 7.403 48.638 1.00 96.12 180 ASN A C 1
ATOM 1540 O O . ASN A 1 180 ? -39.440 7.608 49.607 1.00 96.12 180 ASN A O 1
ATOM 1544 N N . PHE A 1 181 ? -39.118 7.541 47.377 1.00 97.56 181 PHE A N 1
ATOM 1545 C CA . PHE A 1 181 ? -40.477 7.916 46.996 1.00 97.56 181 PHE A CA 1
ATOM 1546 C C . PHE A 1 181 ? -41.507 6.932 47.569 1.00 97.56 181 PHE A C 1
ATOM 1548 O O . PHE A 1 181 ? -42.375 7.331 48.342 1.00 97.56 181 PHE A O 1
ATOM 1555 N N . ASN A 1 182 ? -41.342 5.627 47.330 1.00 95.88 182 ASN A N 1
ATOM 1556 C CA . ASN A 1 182 ? -42.242 4.595 47.859 1.00 95.88 182 ASN A CA 1
ATOM 1557 C C . ASN A 1 182 ? -42.279 4.575 49.395 1.00 95.88 182 ASN A C 1
ATOM 1559 O O . ASN A 1 182 ? -43.309 4.295 50.008 1.00 95.88 182 ASN A O 1
ATOM 1563 N N . ARG A 1 183 ? -41.152 4.860 50.058 1.00 95.31 183 ARG A N 1
ATOM 1564 C CA . ARG A 1 183 ? -41.099 5.007 51.519 1.00 95.31 183 ARG A CA 1
ATOM 1565 C C . ARG A 1 183 ? -41.905 6.217 51.986 1.00 95.31 183 ARG A C 1
ATOM 1567 O O . ARG A 1 183 ? -42.596 6.102 52.992 1.00 95.31 183 ARG A O 1
ATOM 1574 N N . GLN A 1 184 ? -41.808 7.352 51.299 1.00 95.38 184 GLN A N 1
ATOM 1575 C CA . GLN A 1 184 ? -42.578 8.550 51.637 1.00 95.38 184 GLN A CA 1
ATOM 1576 C C . GLN A 1 184 ? -44.076 8.340 51.402 1.00 95.38 184 GLN A C 1
ATOM 1578 O O . GLN A 1 184 ? -44.856 8.648 52.295 1.00 95.38 184 GLN A O 1
ATOM 1583 N N . VAL A 1 185 ? -44.467 7.730 50.279 1.00 95.56 185 VAL A N 1
ATOM 1584 C CA . VAL A 1 185 ? -45.868 7.374 49.994 1.00 95.56 185 VAL A CA 1
ATOM 1585 C C . VAL A 1 185 ? -46.437 6.457 51.076 1.00 95.56 185 VAL A C 1
ATOM 1587 O O . VAL A 1 185 ? -47.512 6.734 51.592 1.00 95.56 185 VAL A O 1
ATOM 1590 N N . ARG A 1 186 ? -45.697 5.418 51.498 1.00 93.12 186 ARG A N 1
ATOM 1591 C CA . ARG A 1 186 ? -46.124 4.551 52.614 1.00 93.12 186 ARG A CA 1
ATOM 1592 C C . ARG A 1 186 ? -46.337 5.335 53.905 1.00 93.12 186 ARG A C 1
ATOM 1594 O O . ARG A 1 186 ? -47.406 5.250 54.485 1.00 93.12 186 ARG A O 1
ATOM 1601 N N . LYS A 1 187 ? -45.372 6.177 54.292 1.00 93.31 187 LYS A N 1
ATOM 1602 C CA . LYS A 1 187 ? -45.504 7.039 55.478 1.00 93.31 187 LYS A CA 1
ATOM 1603 C C . LYS A 1 187 ? -46.710 7.975 55.405 1.00 93.31 187 LYS A C 1
ATOM 1605 O O . LYS A 1 187 ? -47.269 8.303 56.443 1.00 93.31 187 LYS A O 1
ATOM 1610 N N . LEU A 1 188 ? -47.055 8.471 54.217 1.00 92.94 188 LEU A N 1
ATOM 1611 C CA . LEU A 1 188 ? -48.252 9.286 54.029 1.00 92.94 188 LEU A CA 1
ATOM 1612 C C . LEU A 1 188 ? -49.512 8.430 54.187 1.00 92.94 188 LEU A C 1
ATOM 1614 O O . LEU A 1 188 ? -50.374 8.799 54.973 1.00 92.94 188 LEU A O 1
ATOM 1618 N N . ASN A 1 189 ? -49.593 7.277 53.519 1.00 91.31 189 ASN A N 1
ATOM 1619 C CA . ASN A 1 189 ? -50.738 6.372 53.633 1.00 91.31 189 ASN A CA 1
ATOM 1620 C C . ASN A 1 189 ? -50.985 5.914 55.075 1.00 91.31 189 ASN A C 1
ATOM 1622 O O . ASN A 1 189 ? -52.126 5.982 55.515 1.00 91.31 189 ASN A O 1
ATOM 1626 N N . ASP A 1 190 ? -49.943 5.522 55.814 1.00 90.00 190 ASP A N 1
ATOM 1627 C CA . ASP A 1 190 ? -50.060 5.110 57.221 1.00 90.00 190 ASP A CA 1
ATOM 1628 C C . ASP A 1 190 ? -50.678 6.241 58.068 1.00 90.00 190 ASP A C 1
ATOM 1630 O O . ASP A 1 190 ? -51.665 6.033 58.768 1.00 90.00 190 ASP A O 1
ATOM 1634 N N . LYS A 1 191 ? -50.188 7.482 57.903 1.00 88.06 191 LYS A N 1
ATOM 1635 C CA . LYS A 1 191 ? -50.728 8.664 58.603 1.00 88.06 191 LYS A CA 1
ATOM 1636 C C . LYS A 1 191 ? -52.206 8.928 58.308 1.00 88.06 191 LYS A C 1
ATOM 1638 O O . LYS A 1 191 ? -52.917 9.410 59.183 1.00 88.06 191 LYS A O 1
ATOM 1643 N N . TYR A 1 192 ? -52.659 8.699 57.077 1.00 80.38 192 TYR A N 1
ATOM 1644 C CA . TYR A 1 192 ? -54.056 8.937 56.703 1.00 80.38 192 TYR A CA 1
ATOM 1645 C C . TYR A 1 192 ? -54.976 7.749 57.038 1.00 80.38 192 TYR A C 1
ATOM 1647 O O . TYR A 1 192 ? -56.158 7.971 57.280 1.00 80.38 192 TYR A O 1
ATOM 1655 N N . GLN A 1 193 ? -54.457 6.519 57.107 1.00 70.12 193 GLN A N 1
ATOM 1656 C CA . GLN A 1 193 ? -55.202 5.329 57.545 1.00 70.12 193 GLN A CA 1
ATOM 1657 C C . GLN A 1 193 ? -55.514 5.371 59.049 1.00 70.12 193 GLN A C 1
ATOM 1659 O O . GLN A 1 193 ? -56.667 5.163 59.426 1.00 70.12 193 GLN A O 1
ATOM 1664 N N . ASP A 1 194 ? -54.543 5.731 59.897 1.00 61.56 194 ASP A N 1
ATOM 1665 C CA . ASP A 1 194 ? -54.743 5.822 61.355 1.00 61.56 194 ASP A CA 1
ATOM 1666 C C . ASP A 1 194 ? -55.841 6.842 61.724 1.00 61.56 194 ASP A C 1
ATOM 1668 O O . ASP A 1 194 ? -56.685 6.588 62.582 1.00 61.56 194 ASP A O 1
ATOM 1672 N N . ASN A 1 195 ? -55.925 7.952 60.984 1.00 58.72 195 ASN A N 1
ATOM 1673 C CA . ASN A 1 195 ? -56.949 8.983 61.185 1.00 58.72 195 ASN A CA 1
ATOM 1674 C C . ASN A 1 195 ? -58.361 8.575 60.710 1.00 58.72 195 ASN A C 1
ATOM 1676 O O . ASN A 1 195 ? -59.344 9.214 61.091 1.00 58.72 195 ASN A O 1
ATOM 1680 N N . HIS A 1 196 ? -58.492 7.541 59.870 1.00 53.47 196 HIS A N 1
ATOM 1681 C CA . HIS A 1 196 ? -59.788 7.042 59.393 1.00 53.47 196 HIS A CA 1
ATOM 1682 C C . HIS A 1 196 ? -60.388 5.947 60.295 1.00 53.47 196 HIS A C 1
ATOM 1684 O O . HIS A 1 196 ? -61.607 5.772 60.283 1.00 53.47 196 HIS A O 1
ATOM 1690 N N . VAL A 1 197 ? -59.580 5.248 61.105 1.00 52.09 197 VAL A N 1
ATOM 1691 C CA . VAL A 1 197 ? -60.047 4.162 61.996 1.00 52.09 197 VAL A CA 1
ATOM 1692 C C . VAL A 1 197 ? -60.633 4.686 63.314 1.00 52.09 197 VAL A C 1
ATOM 1694 O O . VAL A 1 197 ? -61.530 4.062 63.879 1.00 52.09 197 VAL A O 1
ATOM 1697 N N . GLU A 1 198 ? -60.246 5.877 63.775 1.00 51.72 198 GLU A N 1
ATOM 1698 C CA . GLU A 1 198 ? -60.780 6.451 65.024 1.00 51.72 198 GLU A CA 1
ATOM 1699 C C . GLU A 1 198 ? -62.267 6.859 64.961 1.00 51.72 198 GLU A C 1
ATOM 1701 O O . GLU A 1 198 ? -62.847 7.249 65.974 1.00 51.72 198 GLU A O 1
ATOM 1706 N N . LYS A 1 199 ? -62.931 6.729 63.803 1.00 49.38 199 LYS A N 1
ATOM 1707 C CA . LYS A 1 199 ? -64.370 7.019 63.654 1.00 49.38 199 LYS A CA 1
ATOM 1708 C C . LYS A 1 199 ? -65.269 5.801 63.443 1.00 49.38 199 LYS A C 1
ATOM 1710 O O . LYS A 1 199 ? -66.473 5.985 63.280 1.00 49.38 199 LYS A O 1
ATOM 1715 N N . SER A 1 200 ? -64.755 4.573 63.526 1.00 42.78 200 SER A N 1
ATOM 1716 C CA . SER A 1 200 ? -65.615 3.382 63.541 1.00 42.78 200 SER A CA 1
ATOM 1717 C C . SER A 1 200 ? -65.157 2.342 64.566 1.00 42.78 200 SER A C 1
ATOM 1719 O O . SER A 1 200 ? -64.373 1.448 64.271 1.00 42.78 200 SER A O 1
ATOM 1721 N N . SER A 1 201 ? -65.693 2.496 65.775 1.00 47.66 201 SER A N 1
ATOM 1722 C CA . SER A 1 201 ? -66.292 1.439 66.602 1.00 47.66 201 SER A CA 1
ATOM 1723 C C . SER A 1 201 ? -65.553 0.099 66.757 1.00 47.66 201 SER A C 1
ATOM 1725 O O . SER A 1 201 ? -65.601 -0.761 65.889 1.00 47.66 201 SER A O 1
ATOM 1727 N N . GLN A 1 202 ? -65.030 -0.109 67.970 1.00 51.62 202 GLN A N 1
ATOM 1728 C CA . GLN A 1 202 ? -65.120 -1.332 68.785 1.00 51.62 202 GLN A CA 1
ATOM 1729 C C . GLN A 1 202 ? -64.902 -2.713 68.115 1.00 51.62 202 GLN A C 1
ATOM 1731 O O . GLN A 1 202 ? -65.733 -3.218 67.366 1.00 51.62 202 GLN A O 1
ATOM 1736 N N . SER A 1 203 ? -63.931 -3.441 68.687 1.00 46.03 203 SER A N 1
ATOM 1737 C CA . SER A 1 203 ? -63.793 -4.915 68.740 1.00 46.03 203 SER A CA 1
ATOM 1738 C C . SER A 1 203 ? -63.037 -5.606 67.594 1.00 46.03 203 SER A C 1
ATOM 1740 O O . SER A 1 203 ? -63.621 -5.960 66.577 1.00 46.03 203 SER A O 1
ATOM 1742 N N . LYS A 1 204 ? -61.778 -5.989 67.845 1.00 42.12 204 LYS A N 1
ATOM 1743 C CA . LYS A 1 204 ? -61.336 -7.393 68.030 1.00 42.12 204 LYS A CA 1
ATOM 1744 C C . LYS A 1 204 ? -59.815 -7.504 67.903 1.00 42.12 204 LYS A C 1
ATOM 1746 O O . LYS A 1 204 ? -59.204 -7.080 66.932 1.00 42.12 204 LYS A O 1
ATOM 1751 N N . SER A 1 205 ? -59.240 -8.135 68.916 1.00 56.22 205 SER A N 1
ATOM 1752 C CA . SER A 1 205 ? -57.892 -8.688 68.974 1.00 56.22 205 SER A CA 1
ATOM 1753 C C . SER A 1 205 ? -57.567 -9.582 67.773 1.00 56.22 205 SER A C 1
ATOM 1755 O O . SER A 1 205 ? -58.333 -10.506 67.519 1.00 56.22 205 SER A O 1
ATOM 1757 N N . ILE A 1 206 ? -56.403 -9.393 67.146 1.00 42.47 206 ILE A N 1
ATOM 1758 C CA . ILE A 1 206 ? -55.507 -10.456 66.654 1.00 42.47 206 ILE A CA 1
ATOM 1759 C C . ILE A 1 206 ? -54.090 -9.863 66.600 1.00 42.47 206 ILE A C 1
ATOM 1761 O O . ILE A 1 206 ? -53.850 -8.840 65.962 1.00 42.47 206 ILE A O 1
ATOM 1765 N N . LEU A 1 207 ? -53.161 -10.512 67.308 1.00 49.66 207 LEU A N 1
ATOM 1766 C CA . LEU A 1 207 ? -51.726 -10.265 67.224 1.00 49.66 207 LEU A CA 1
ATOM 1767 C C . LEU A 1 207 ? -51.247 -10.427 65.775 1.00 49.66 207 LEU A C 1
ATOM 1769 O O . LEU A 1 207 ? -51.343 -11.522 65.226 1.00 49.66 207 LEU A O 1
ATOM 1773 N N . LEU A 1 208 ? -50.607 -9.399 65.214 1.00 40.94 208 LEU A N 1
ATOM 1774 C CA . LEU A 1 208 ? -49.630 -9.572 64.141 1.00 40.94 208 LEU A CA 1
ATOM 1775 C C . LEU A 1 208 ? -48.289 -9.007 64.615 1.00 40.94 208 LEU A C 1
ATOM 1777 O O . LEU A 1 208 ? -48.132 -7.816 64.866 1.00 40.94 208 LEU A O 1
ATOM 1781 N N . SER A 1 209 ? -47.334 -9.914 64.790 1.00 43.00 209 SER A N 1
ATOM 1782 C CA . SER A 1 209 ? -45.988 -9.677 65.297 1.00 43.00 209 SER A CA 1
ATOM 1783 C C . SER A 1 209 ? -45.269 -8.532 64.573 1.00 43.00 209 SER A C 1
ATOM 1785 O O . SER A 1 209 ? -44.891 -8.658 63.404 1.00 43.00 209 SER A O 1
ATOM 1787 N N . SER A 1 210 ? -44.986 -7.453 65.295 1.00 45.66 210 SER A N 1
ATOM 1788 C CA . SER A 1 210 ? -44.014 -6.440 64.899 1.00 45.66 210 SER A CA 1
ATOM 1789 C C . SER A 1 210 ? -42.603 -7.040 64.952 1.00 45.66 210 SER A C 1
ATOM 1791 O O . SER A 1 210 ? -42.039 -7.230 66.031 1.00 45.66 210 SER A O 1
ATOM 1793 N N . LYS A 1 211 ? -42.008 -7.359 63.797 1.00 46.94 211 LYS A N 1
ATOM 1794 C CA . LYS A 1 211 ? -40.564 -7.642 63.721 1.00 46.94 211 LYS A CA 1
ATOM 1795 C C . LYS A 1 211 ? -39.783 -6.331 63.900 1.00 46.94 211 LYS A C 1
ATOM 1797 O O . LYS A 1 211 ? -40.164 -5.330 63.291 1.00 46.94 211 LYS A O 1
ATOM 1802 N N . PRO A 1 212 ? -38.682 -6.310 64.674 1.00 43.28 212 PRO A N 1
ATOM 1803 C CA . PRO A 1 212 ? -37.917 -5.089 64.881 1.00 43.28 212 PRO A CA 1
ATOM 1804 C C . PRO A 1 212 ? -37.215 -4.669 63.582 1.00 43.28 212 PRO A C 1
ATOM 1806 O O . PRO A 1 212 ? -36.551 -5.472 62.921 1.00 43.28 212 PRO A O 1
ATOM 1809 N N . MET A 1 213 ? -37.347 -3.390 63.220 1.00 47.69 213 MET A N 1
ATOM 1810 C CA . MET A 1 213 ? -36.572 -2.783 62.139 1.00 47.69 213 MET A CA 1
ATOM 1811 C C . MET A 1 213 ? -35.083 -2.796 62.500 1.00 47.69 213 MET A C 1
ATOM 1813 O O . MET A 1 213 ? -34.662 -2.156 63.464 1.00 47.69 213 MET A O 1
ATOM 1817 N N . LYS A 1 214 ? -34.261 -3.473 61.689 1.00 48.47 214 LYS A N 1
ATOM 1818 C CA . LYS A 1 214 ? -32.805 -3.289 61.718 1.00 48.47 214 LYS A CA 1
ATOM 1819 C C . LYS A 1 214 ? -32.492 -1.826 61.380 1.00 48.47 214 LYS A C 1
ATOM 1821 O O . LYS A 1 214 ? -32.920 -1.322 60.341 1.00 48.47 214 LYS A O 1
ATOM 1826 N N . LYS A 1 215 ? -31.756 -1.145 62.266 1.00 41.47 215 LYS A N 1
ATOM 1827 C CA . LYS A 1 215 ? -31.189 0.188 62.016 1.00 41.47 215 LYS A CA 1
ATOM 1828 C C . LYS A 1 215 ? -30.284 0.097 60.785 1.00 41.47 215 LYS A C 1
ATOM 1830 O O . LYS A 1 215 ? -29.271 -0.590 60.819 1.00 41.47 215 LYS A O 1
ATOM 1835 N N . ASN A 1 216 ? -30.681 0.754 59.698 1.00 45.78 216 ASN A N 1
ATOM 1836 C CA . ASN A 1 216 ? -29.885 0.826 58.479 1.00 45.78 216 ASN A CA 1
ATOM 1837 C C . ASN A 1 216 ? -28.805 1.896 58.650 1.00 45.78 216 ASN A C 1
ATOM 1839 O O . ASN A 1 216 ? -29.111 3.074 58.830 1.00 45.78 216 ASN A O 1
ATOM 1843 N N . THR A 1 217 ? -27.552 1.467 58.575 1.00 46.56 217 THR A N 1
ATOM 1844 C CA . THR A 1 217 ? -26.340 2.285 58.564 1.00 46.56 217 THR A CA 1
ATOM 1845 C C . THR A 1 217 ? -26.312 3.148 57.295 1.00 46.56 217 THR A C 1
ATOM 1847 O O . THR A 1 217 ? -25.765 2.763 56.265 1.00 46.56 217 THR A O 1
ATOM 1850 N N . GLN A 1 218 ? -26.957 4.314 57.328 1.00 48.66 218 GLN A N 1
ATOM 1851 C CA . GLN A 1 218 ? -26.894 5.311 56.256 1.00 48.66 218 GLN A CA 1
ATOM 1852 C C . GLN A 1 218 ? -25.630 6.168 56.411 1.00 48.66 218 GLN A C 1
ATOM 1854 O O . GLN A 1 218 ? -25.726 7.320 56.804 1.00 48.66 218 GLN A O 1
ATOM 1859 N N . MET A 1 219 ? -24.451 5.607 56.133 1.00 40.12 219 MET A N 1
ATOM 1860 C CA . MET A 1 219 ? -23.222 6.398 55.907 1.00 40.12 219 MET A CA 1
ATOM 1861 C C . MET A 1 219 ? -22.258 5.792 54.867 1.00 40.12 219 MET A C 1
ATOM 1863 O O . MET A 1 219 ? -21.197 6.345 54.619 1.00 40.12 219 MET A O 1
ATOM 1867 N N . ASN A 1 220 ? -22.636 4.706 54.182 1.00 52.22 220 ASN A N 1
ATOM 1868 C CA . ASN A 1 220 ? -21.705 3.957 53.319 1.00 52.22 220 ASN A CA 1
ATOM 1869 C C . ASN A 1 220 ? -21.950 4.122 51.809 1.00 52.22 220 ASN A C 1
ATOM 1871 O O . ASN A 1 220 ? -21.324 3.424 51.016 1.00 52.22 220 ASN A O 1
ATOM 1875 N N . ASN A 1 221 ? -22.869 4.998 51.388 1.00 53.12 221 ASN A N 1
ATOM 1876 C CA . ASN A 1 221 ? -23.244 5.098 49.971 1.00 53.12 221 ASN A CA 1
ATOM 1877 C C . ASN A 1 221 ? -22.403 6.109 49.177 1.00 53.12 221 ASN A C 1
ATOM 1879 O O . ASN A 1 221 ? -22.269 5.928 47.974 1.00 53.12 221 ASN A O 1
ATOM 1883 N N . PHE A 1 222 ? -21.826 7.129 49.825 1.00 47.25 222 PHE A N 1
ATOM 1884 C CA . PHE A 1 222 ? -20.958 8.102 49.147 1.00 47.25 222 PHE A CA 1
ATOM 1885 C C . PHE A 1 222 ? -19.569 7.517 48.848 1.00 47.25 222 PHE A C 1
ATOM 1887 O O . PHE A 1 222 ? -19.167 7.525 47.693 1.00 47.25 222 PHE A O 1
ATOM 1894 N N . LEU A 1 223 ? -18.911 6.867 49.822 1.00 50.62 223 LEU A N 1
ATOM 1895 C CA . LEU A 1 223 ? -17.601 6.225 49.598 1.00 50.62 223 LEU A CA 1
ATOM 1896 C C . LEU A 1 223 ? -17.623 5.102 48.543 1.00 50.62 223 LEU A C 1
ATOM 1898 O O . LEU A 1 223 ? -16.605 4.823 47.921 1.00 50.62 223 LEU A O 1
ATOM 1902 N N . LYS A 1 224 ? -18.772 4.448 48.332 1.00 53.94 224 LYS A N 1
ATOM 1903 C CA . LYS A 1 224 ? -18.909 3.371 47.338 1.00 53.94 224 LYS A CA 1
ATOM 1904 C C . LYS A 1 224 ? -18.975 3.878 45.901 1.00 53.94 224 LYS A C 1
ATOM 1906 O O . LYS A 1 224 ? -18.644 3.133 44.990 1.00 53.94 224 LYS A O 1
ATOM 1911 N N . LEU A 1 225 ? -19.435 5.113 45.701 1.00 49.97 225 LEU A N 1
ATOM 1912 C CA . LEU A 1 225 ? -19.508 5.716 44.373 1.00 49.97 225 LEU A CA 1
ATOM 1913 C C . LEU A 1 225 ? -18.113 6.117 43.875 1.00 49.97 225 LEU A C 1
ATOM 1915 O O . LEU A 1 225 ? -17.827 5.948 42.696 1.00 49.97 225 LEU A O 1
ATOM 1919 N N . ASP A 1 226 ? -17.261 6.589 44.790 1.00 52.06 226 ASP A N 1
ATOM 1920 C CA . ASP A 1 226 ? -15.868 6.945 44.505 1.00 52.06 226 ASP A CA 1
ATOM 1921 C C . ASP A 1 226 ? -15.028 5.689 44.204 1.00 52.06 226 ASP A C 1
ATOM 1923 O O . ASP A 1 226 ? -14.287 5.661 43.228 1.00 52.06 226 ASP A O 1
ATOM 1927 N N . GLN A 1 227 ? -15.247 4.595 44.945 1.00 58.88 227 GLN A N 1
ATOM 1928 C CA . GLN A 1 227 ? -14.622 3.290 44.665 1.00 58.88 227 GLN A CA 1
ATOM 1929 C C . GLN A 1 227 ? -15.040 2.707 43.304 1.00 58.88 227 GLN A C 1
ATOM 1931 O O . GLN A 1 227 ? -14.194 2.229 42.555 1.00 58.88 227 GLN A O 1
ATOM 1936 N N . ASP A 1 228 ? -16.327 2.804 42.947 1.00 54.84 228 ASP A N 1
ATOM 1937 C CA . ASP A 1 228 ? -16.831 2.357 41.641 1.00 54.84 228 ASP A CA 1
ATOM 1938 C C . ASP A 1 228 ? -16.239 3.190 40.469 1.00 54.84 228 ASP A C 1
ATOM 1940 O O . ASP A 1 228 ? -16.226 2.709 39.335 1.00 54.84 228 ASP A O 1
ATOM 1944 N N . LEU A 1 229 ? -15.777 4.429 40.707 1.00 57.12 229 LEU A N 1
ATOM 1945 C CA . LEU A 1 229 ? -15.116 5.294 39.713 1.00 57.12 229 LEU A CA 1
ATOM 1946 C C . LEU A 1 229 ? -13.611 5.018 39.595 1.00 57.12 229 LEU A C 1
ATOM 1948 O O . LEU A 1 229 ? -13.083 5.002 38.480 1.00 57.12 229 LEU A O 1
ATOM 1952 N N . ASP A 1 230 ? -12.938 4.763 40.715 1.00 57.91 230 ASP A N 1
ATOM 1953 C CA . ASP A 1 230 ? -11.513 4.419 40.743 1.00 57.91 230 ASP A CA 1
ATOM 1954 C C . ASP A 1 230 ? -11.239 3.054 40.080 1.00 57.91 230 ASP A C 1
ATOM 1956 O O . ASP A 1 230 ? -10.259 2.908 39.343 1.00 57.91 230 ASP A O 1
ATOM 1960 N N . ASP A 1 231 ? -12.152 2.086 40.225 1.00 58.44 231 ASP A N 1
ATOM 1961 C CA . ASP A 1 231 ? -12.074 0.783 39.545 1.00 58.44 231 ASP A CA 1
ATOM 1962 C C . ASP A 1 231 ? -12.193 0.909 38.008 1.00 58.44 231 ASP A C 1
ATOM 1964 O O . ASP A 1 231 ? -11.588 0.138 37.263 1.00 58.44 231 ASP A O 1
ATOM 1968 N N . ILE A 1 232 ? -12.914 1.920 37.502 1.00 56.31 232 ILE A N 1
ATOM 1969 C CA . ILE A 1 232 ? -13.017 2.204 36.056 1.00 56.31 232 ILE A CA 1
ATOM 1970 C C . ILE A 1 232 ? -11.690 2.757 35.510 1.00 56.31 232 ILE A C 1
ATOM 1972 O O . ILE A 1 232 ? -11.310 2.442 34.381 1.00 56.31 232 ILE A O 1
ATOM 1976 N N . LEU A 1 233 ? -10.974 3.564 36.300 1.00 55.56 233 LEU A N 1
ATOM 1977 C CA . LEU A 1 233 ? -9.688 4.163 35.919 1.00 55.56 233 LEU A CA 1
ATOM 1978 C C . LEU A 1 233 ? -8.526 3.155 35.967 1.00 55.56 233 LEU A C 1
ATOM 1980 O O . LEU A 1 233 ? -7.569 3.286 35.199 1.00 55.56 233 LEU A O 1
ATOM 1984 N N . ALA A 1 234 ? -8.605 2.141 36.833 1.00 58.03 234 ALA A N 1
ATOM 1985 C CA . ALA A 1 234 ? -7.586 1.098 36.958 1.00 58.03 234 ALA A CA 1
ATOM 1986 C C . ALA A 1 234 ? -7.552 0.139 35.746 1.00 58.03 234 ALA A C 1
ATOM 1988 O O . ALA A 1 234 ? -6.469 -0.230 35.280 1.00 58.03 234 ALA A O 1
ATOM 1989 N N . ASP A 1 235 ? -8.712 -0.198 35.172 1.00 53.47 235 ASP A N 1
ATOM 1990 C CA . ASP A 1 235 ? -8.825 -1.102 34.013 1.00 53.47 235 ASP A CA 1
ATOM 1991 C C . ASP A 1 235 ? -8.277 -0.496 32.700 1.00 53.47 235 ASP A C 1
ATOM 1993 O O . ASP A 1 235 ? -7.857 -1.219 31.787 1.00 53.47 235 ASP A O 1
ATOM 1997 N N . ASP A 1 236 ? -8.211 0.835 32.594 1.00 52.06 236 ASP A N 1
ATOM 1998 C CA . ASP A 1 236 ? -7.682 1.541 31.418 1.00 52.06 236 ASP A CA 1
ATOM 1999 C C . ASP A 1 236 ? -6.155 1.402 31.249 1.00 52.06 236 ASP A C 1
ATOM 2001 O O . ASP A 1 236 ? -5.624 1.585 30.141 1.00 52.06 236 ASP A O 1
ATOM 2005 N N . LEU A 1 237 ? -5.433 1.029 32.312 1.00 49.91 237 LEU A N 1
ATOM 2006 C CA . LEU A 1 237 ? -3.985 0.797 32.273 1.00 49.91 237 LEU A CA 1
ATOM 2007 C C . LEU A 1 237 ? -3.608 -0.537 31.611 1.00 49.91 237 LEU A C 1
ATOM 2009 O O . LEU A 1 237 ? -2.518 -0.637 31.049 1.00 49.91 237 LEU A O 1
ATOM 2013 N N . ILE A 1 238 ? -4.518 -1.513 31.574 1.00 49.72 238 ILE A N 1
ATOM 2014 C CA . ILE A 1 238 ? -4.252 -2.870 31.064 1.00 49.72 238 ILE A CA 1
ATOM 2015 C C . ILE A 1 238 ? -4.185 -2.905 29.520 1.00 49.72 238 ILE A C 1
ATOM 2017 O O . ILE A 1 238 ? -3.560 -3.775 28.926 1.00 49.72 238 ILE A O 1
ATOM 2021 N N . PHE A 1 239 ? -4.739 -1.908 28.820 1.00 47.53 239 PHE A N 1
ATOM 2022 C CA . PHE A 1 239 ? -4.779 -1.876 27.344 1.00 47.53 239 PHE A CA 1
ATOM 2023 C C . PHE A 1 239 ? -3.577 -1.204 26.653 1.00 47.53 239 PHE A C 1
ATOM 2025 O O . PHE A 1 239 ? -3.644 -0.940 25.437 1.00 47.53 239 PHE A O 1
ATOM 2032 N N . LYS A 1 240 ? -2.517 -0.871 27.403 1.00 49.62 240 LYS A N 1
ATOM 2033 C CA . LYS A 1 240 ? -1.303 -0.220 26.877 1.00 49.62 240 LYS A CA 1
ATOM 2034 C C . LYS A 1 240 ? -0.268 -1.206 26.305 1.00 49.62 240 LYS A C 1
ATOM 2036 O O . LYS A 1 240 ? 0.528 -0.773 25.473 1.00 49.62 240 LYS A O 1
ATOM 2041 N N . ASP A 1 241 ? -0.348 -2.499 26.626 1.00 46.66 241 ASP A N 1
ATOM 2042 C CA . ASP A 1 241 ? 0.736 -3.458 26.339 1.00 46.66 241 ASP A CA 1
ATOM 2043 C C . ASP A 1 241 ? 0.703 -4.111 24.940 1.00 46.66 241 ASP A C 1
ATOM 2045 O O . ASP A 1 241 ? 1.745 -4.490 24.401 1.00 46.66 241 ASP A O 1
ATOM 2049 N N . ASP A 1 242 ? -0.437 -4.137 24.246 1.00 48.94 242 ASP A N 1
ATOM 2050 C CA . ASP A 1 242 ? -0.527 -4.847 22.951 1.00 48.94 242 ASP A CA 1
ATOM 2051 C C . ASP A 1 242 ? 0.116 -4.101 21.766 1.00 48.94 242 ASP A C 1
ATOM 2053 O O . ASP A 1 242 ? 0.338 -4.667 20.690 1.00 48.94 242 ASP A O 1
ATOM 2057 N N . ASN A 1 243 ? 0.469 -2.824 21.946 1.00 48.53 243 ASN A N 1
ATOM 2058 C CA . ASN A 1 243 ? 1.170 -2.043 20.922 1.00 48.53 243 ASN A CA 1
ATOM 2059 C C . ASN A 1 243 ? 2.633 -2.490 20.729 1.00 48.53 243 ASN A C 1
ATOM 2061 O O . ASN A 1 243 ? 3.245 -2.118 19.723 1.00 48.53 243 ASN A O 1
ATOM 2065 N N . GLN A 1 244 ? 3.197 -3.271 21.660 1.00 50.16 244 GLN A N 1
ATOM 2066 C CA . GLN A 1 244 ? 4.531 -3.869 21.529 1.00 50.16 244 GLN A CA 1
ATOM 2067 C C . GLN A 1 244 ? 4.506 -5.079 20.576 1.00 50.16 244 GLN A C 1
ATOM 2069 O O . GLN A 1 244 ? 5.415 -5.252 19.770 1.00 50.16 244 GLN A O 1
ATOM 2074 N N . SER A 1 245 ? 3.432 -5.875 20.610 1.00 45.53 245 SER A N 1
ATOM 2075 C CA . SER A 1 245 ? 3.319 -7.132 19.854 1.00 45.53 245 SER A CA 1
ATOM 2076 C C . SER A 1 245 ? 3.141 -6.906 18.345 1.00 45.53 245 SER A C 1
ATOM 2078 O O . SER A 1 245 ? 3.794 -7.552 17.526 1.00 45.53 245 SER A O 1
ATOM 2080 N N . ILE A 1 246 ? 2.341 -5.907 17.952 1.00 46.59 246 ILE A N 1
ATOM 2081 C CA . ILE A 1 246 ? 2.091 -5.594 16.529 1.00 46.59 246 ILE A CA 1
ATOM 2082 C C . ILE A 1 246 ? 3.287 -4.872 15.880 1.00 46.59 246 ILE A C 1
ATOM 2084 O O . ILE A 1 246 ? 3.507 -4.985 14.675 1.00 46.59 246 ILE A O 1
ATOM 2088 N N . LYS A 1 247 ? 4.101 -4.151 16.665 1.00 46.06 247 LYS A N 1
ATOM 2089 C CA . LYS A 1 247 ? 5.355 -3.569 16.160 1.00 46.06 247 LYS A CA 1
ATOM 2090 C C . LYS A 1 247 ? 6.366 -4.654 15.784 1.00 46.06 247 LYS A C 1
ATOM 2092 O O . LYS A 1 247 ? 7.057 -4.488 14.787 1.00 46.06 247 LYS A O 1
ATOM 2097 N N . ASN A 1 248 ? 6.405 -5.769 16.511 1.00 50.62 248 ASN A N 1
ATOM 2098 C CA . ASN A 1 248 ? 7.369 -6.840 16.253 1.00 50.62 248 ASN A CA 1
ATOM 2099 C C . ASN A 1 248 ? 7.033 -7.617 14.964 1.00 50.62 248 ASN A C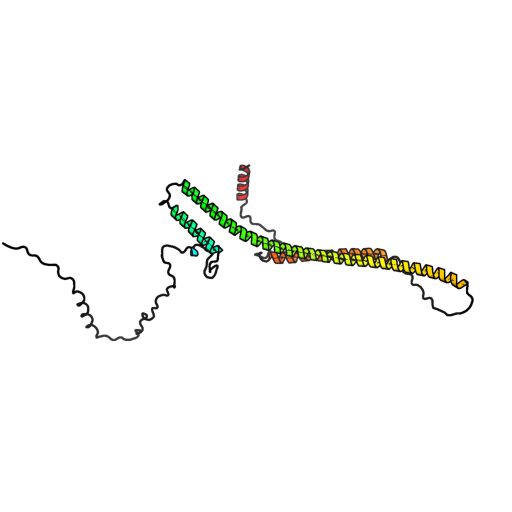 1
ATOM 2101 O O . ASN A 1 248 ? 7.906 -7.843 14.133 1.00 50.62 248 ASN A O 1
ATOM 2105 N N . THR A 1 249 ? 5.755 -7.901 14.693 1.00 48.38 249 THR A N 1
ATOM 2106 C CA . THR A 1 249 ? 5.359 -8.738 13.539 1.00 48.38 249 THR A CA 1
ATOM 2107 C C . THR A 1 249 ? 5.534 -8.085 12.162 1.00 48.38 249 THR A C 1
ATOM 2109 O O . THR A 1 249 ? 5.631 -8.794 11.158 1.00 48.38 249 THR A O 1
ATOM 2112 N N . LEU A 1 250 ? 5.598 -6.751 12.086 1.00 44.72 250 LEU A N 1
ATOM 2113 C CA . LEU A 1 250 ? 5.862 -6.017 10.838 1.00 44.72 250 LEU A CA 1
ATOM 2114 C C . LEU A 1 250 ? 7.350 -5.694 10.633 1.00 44.72 250 LEU A C 1
ATOM 2116 O O . LEU A 1 250 ? 7.775 -5.512 9.494 1.00 44.72 250 LEU A O 1
ATOM 2120 N N . ILE A 1 251 ? 8.140 -5.645 11.709 1.00 45.34 251 ILE A N 1
ATOM 2121 C CA . ILE A 1 251 ? 9.584 -5.376 11.649 1.00 45.34 251 ILE A CA 1
ATOM 2122 C C . ILE A 1 251 ? 10.367 -6.661 11.322 1.00 45.34 251 ILE A C 1
ATOM 2124 O O . ILE A 1 251 ? 11.374 -6.597 10.617 1.00 45.34 251 ILE A O 1
ATOM 2128 N N . ASP A 1 252 ? 9.860 -7.832 11.716 1.00 41.34 252 ASP A N 1
ATOM 2129 C CA . ASP A 1 252 ? 10.556 -9.120 11.559 1.00 41.34 252 ASP A CA 1
ATOM 2130 C C . ASP A 1 252 ? 10.639 -9.650 10.117 1.00 41.34 252 ASP A C 1
ATOM 2132 O O . ASP A 1 252 ? 11.422 -10.554 9.834 1.00 41.34 252 ASP A O 1
ATOM 2136 N N . LYS A 1 253 ? 9.892 -9.074 9.166 1.00 45.97 253 LYS A N 1
ATOM 2137 C CA . LYS A 1 253 ? 9.988 -9.468 7.745 1.00 45.97 253 LYS A CA 1
ATOM 2138 C C . LYS A 1 253 ? 11.138 -8.792 6.990 1.00 45.97 253 LYS A C 1
ATOM 2140 O O . LYS A 1 253 ? 11.441 -9.206 5.876 1.00 45.97 253 LYS A O 1
ATOM 2145 N N . TYR A 1 254 ? 11.795 -7.797 7.594 1.00 48.50 254 TYR A N 1
ATOM 2146 C CA . TYR A 1 254 ? 12.923 -7.074 6.988 1.00 48.50 254 TYR A CA 1
ATOM 2147 C C . TYR A 1 254 ? 14.118 -6.863 7.938 1.00 48.50 254 TYR A C 1
ATOM 2149 O O . TYR A 1 254 ? 15.043 -6.123 7.604 1.00 48.50 254 TYR A O 1
ATOM 2157 N N . SER A 1 255 ? 14.150 -7.504 9.110 1.00 40.88 255 SER A N 1
ATOM 2158 C CA . SER A 1 255 ? 15.250 -7.369 10.069 1.00 40.88 255 SER A CA 1
ATOM 2159 C C . SER A 1 255 ? 16.246 -8.530 9.958 1.00 40.88 255 SER A C 1
ATOM 2161 O O . SER A 1 255 ? 16.179 -9.555 10.631 1.00 40.88 255 SER A O 1
ATOM 2163 N N . THR A 1 256 ? 17.263 -8.344 9.123 1.00 43.16 256 THR A N 1
ATOM 2164 C CA . THR A 1 256 ? 18.531 -9.056 9.305 1.00 43.16 256 THR A CA 1
ATOM 2165 C C . THR A 1 256 ? 19.128 -8.713 10.678 1.00 43.16 256 THR A C 1
ATOM 2167 O O . THR A 1 256 ? 19.305 -7.537 10.992 1.00 43.16 256 THR A O 1
ATOM 2170 N N . SER A 1 257 ? 19.495 -9.762 11.419 1.00 46.19 257 SER A N 1
ATOM 2171 C CA . SER A 1 257 ? 20.273 -9.822 12.670 1.00 46.19 257 SER A CA 1
ATOM 2172 C C . SER A 1 257 ? 19.616 -9.331 13.977 1.00 46.19 257 SER A C 1
ATOM 2174 O O . SER A 1 257 ? 19.376 -8.153 14.238 1.00 46.19 257 SER A O 1
ATOM 2176 N N . ILE A 1 258 ? 19.396 -10.310 14.857 1.00 45.62 258 ILE A N 1
ATOM 2177 C CA . ILE A 1 258 ? 18.963 -10.196 16.252 1.00 45.62 258 ILE A CA 1
ATOM 2178 C C . ILE A 1 258 ? 19.968 -9.333 17.034 1.00 45.62 258 ILE A C 1
ATOM 2180 O O . ILE A 1 258 ? 21.142 -9.690 17.142 1.00 45.62 258 ILE A O 1
ATOM 2184 N N . ARG A 1 259 ? 19.521 -8.215 17.622 1.00 49.16 259 ARG A N 1
ATOM 2185 C CA . ARG A 1 259 ? 20.343 -7.371 18.511 1.00 49.16 259 ARG A CA 1
ATOM 2186 C C . ARG A 1 259 ? 19.991 -7.623 19.974 1.00 49.16 259 ARG A C 1
ATOM 2188 O O . ARG A 1 259 ? 18.824 -7.581 20.353 1.00 49.16 259 ARG A O 1
ATOM 2195 N N . ARG A 1 260 ? 21.012 -7.843 20.805 1.00 44.44 260 ARG A N 1
ATOM 2196 C CA . ARG A 1 260 ? 20.879 -7.916 22.269 1.00 44.44 260 ARG A CA 1
ATOM 2197 C C . ARG A 1 260 ? 20.670 -6.503 22.845 1.00 44.44 260 ARG A C 1
ATOM 2199 O O . ARG A 1 260 ? 21.359 -5.580 22.404 1.00 44.44 260 ARG A O 1
ATOM 2206 N N . PRO A 1 261 ? 19.766 -6.306 23.819 1.00 45.09 261 PRO A N 1
ATOM 2207 C CA . PRO A 1 261 ? 19.543 -5.001 24.431 1.00 45.09 261 PRO A CA 1
ATOM 2208 C C . PRO A 1 261 ? 20.700 -4.665 25.384 1.00 45.09 261 PRO A C 1
ATOM 2210 O O . PRO A 1 261 ? 20.997 -5.438 26.290 1.00 45.09 261 PRO A O 1
ATOM 2213 N N . GLY A 1 262 ? 21.365 -3.524 25.169 1.00 56.88 262 GLY A N 1
ATOM 2214 C CA . GLY A 1 262 ? 22.374 -2.986 26.096 1.00 56.88 262 GLY A CA 1
ATOM 2215 C C . GLY A 1 262 ? 23.637 -2.396 25.463 1.00 56.88 262 GLY A C 1
ATOM 2216 O O . GLY A 1 262 ? 24.385 -1.718 26.156 1.00 56.88 262 GLY A O 1
ATOM 2217 N N . VAL A 1 263 ? 23.880 -2.595 24.163 1.00 55.59 263 VAL A N 1
ATOM 2218 C CA . VAL A 1 263 ? 25.049 -2.008 23.483 1.00 55.59 263 VAL A CA 1
ATOM 2219 C C . VAL A 1 263 ? 24.613 -0.759 22.707 1.00 55.59 263 VAL A C 1
ATOM 2221 O O . VAL A 1 263 ? 23.772 -0.877 21.808 1.00 55.59 263 VAL A O 1
ATOM 2224 N N . PRO A 1 264 ? 25.143 0.442 23.016 1.00 57.25 264 PRO A N 1
ATOM 2225 C CA . PRO A 1 264 ? 24.943 1.620 22.181 1.00 57.25 264 PRO A CA 1
ATOM 2226 C C . PRO A 1 264 ? 25.423 1.307 20.764 1.00 57.25 264 PRO A C 1
ATOM 2228 O O . PRO A 1 264 ? 26.529 0.805 20.573 1.00 57.25 264 PRO A O 1
ATOM 2231 N N . CYS A 1 265 ? 24.590 1.576 19.760 1.00 53.78 265 CYS A N 1
ATOM 2232 C CA . CYS A 1 265 ? 24.965 1.362 18.369 1.00 53.78 265 CYS A CA 1
ATOM 2233 C C . CYS A 1 265 ? 26.164 2.253 18.018 1.00 53.78 265 CYS A C 1
ATOM 2235 O O . CYS A 1 265 ? 25.988 3.450 17.795 1.00 53.78 265 CYS A O 1
ATOM 2237 N N . HIS A 1 266 ? 27.362 1.679 17.913 1.00 49.22 266 HIS A N 1
ATOM 2238 C CA . HIS A 1 266 ? 28.432 2.298 17.142 1.00 49.22 266 HIS A CA 1
ATOM 2239 C C . HIS A 1 266 ? 28.016 2.208 15.672 1.00 49.22 266 HIS A C 1
ATOM 2241 O O . HIS A 1 266 ? 28.103 1.155 15.043 1.00 49.22 266 HIS A O 1
ATOM 2247 N N . ARG A 1 267 ? 27.463 3.298 15.130 1.00 52.88 267 ARG A N 1
ATOM 2248 C CA . ARG A 1 267 ? 27.475 3.482 13.680 1.00 52.88 267 ARG A CA 1
ATOM 2249 C C . ARG A 1 267 ? 28.926 3.762 13.337 1.00 52.88 267 ARG A C 1
ATOM 2251 O O . ARG A 1 267 ? 29.405 4.861 13.592 1.00 52.88 267 ARG A O 1
ATOM 2258 N N . GLU A 1 268 ? 29.620 2.767 12.805 1.00 54.38 268 GLU A N 1
ATOM 2259 C CA . GLU A 1 268 ? 30.852 3.037 12.080 1.00 54.38 268 GLU A CA 1
ATOM 2260 C C . GLU A 1 268 ? 30.456 3.901 10.887 1.00 54.38 268 GLU A C 1
ATOM 2262 O O . GLU A 1 268 ? 29.881 3.442 9.896 1.00 54.38 268 GLU A O 1
ATOM 2267 N N . ASN A 1 269 ? 30.648 5.208 11.041 1.00 62.56 269 ASN A N 1
ATOM 2268 C CA . ASN A 1 269 ? 30.542 6.118 9.927 1.00 62.56 269 ASN A CA 1
ATOM 2269 C C . ASN A 1 269 ? 31.595 5.649 8.924 1.00 62.56 269 ASN A C 1
ATOM 2271 O O . ASN A 1 269 ? 32.774 5.568 9.250 1.00 62.56 269 ASN A O 1
ATOM 2275 N N . LYS A 1 270 ? 31.177 5.351 7.690 1.00 69.69 270 LYS A N 1
ATOM 2276 C CA . LYS A 1 270 ? 32.111 5.040 6.595 1.00 69.69 270 LYS A CA 1
ATOM 2277 C C . LYS A 1 270 ? 33.107 6.179 6.331 1.00 69.69 270 LYS A C 1
ATOM 2279 O O . LYS A 1 270 ? 34.049 5.984 5.572 1.00 69.69 270 LYS A O 1
ATOM 2284 N N . LEU A 1 271 ? 32.871 7.356 6.916 1.00 72.62 271 LEU A N 1
ATOM 2285 C CA . LEU A 1 271 ? 33.774 8.489 6.874 1.00 72.62 271 LEU A CA 1
ATOM 2286 C C . LEU A 1 271 ? 34.670 8.527 8.110 1.00 72.62 271 LEU A C 1
ATOM 2288 O O . LEU A 1 271 ? 34.174 8.546 9.236 1.00 72.62 271 LEU A O 1
ATOM 2292 N N . THR A 1 272 ? 35.976 8.627 7.879 1.00 81.56 272 THR A N 1
ATOM 2293 C CA . THR A 1 272 ? 36.945 8.935 8.934 1.00 81.56 272 THR A CA 1
ATOM 2294 C C . THR A 1 272 ? 36.786 10.386 9.403 1.00 81.56 272 THR A C 1
ATOM 2296 O O . THR A 1 272 ? 36.341 11.255 8.647 1.00 81.56 272 THR A O 1
ATOM 2299 N N . ASP A 1 273 ? 37.190 10.686 10.639 1.00 81.81 273 ASP A N 1
ATOM 2300 C CA . ASP A 1 273 ? 37.130 12.051 11.195 1.00 81.81 273 ASP A CA 1
ATOM 2301 C C . ASP A 1 273 ? 37.889 13.078 10.339 1.00 81.81 273 ASP A C 1
ATOM 2303 O O . ASP A 1 273 ? 37.525 14.253 10.261 1.00 81.81 273 ASP A O 1
ATOM 2307 N N . GLU A 1 274 ? 38.925 12.632 9.631 1.00 84.50 274 GLU A N 1
ATOM 2308 C CA . GLU A 1 274 ? 39.670 13.453 8.678 1.00 84.50 274 GLU A CA 1
ATOM 2309 C C . GLU A 1 274 ? 38.837 13.824 7.445 1.00 84.50 274 GLU A C 1
ATOM 2311 O O . GLU A 1 274 ? 38.923 14.949 6.949 1.00 84.50 274 GLU A O 1
ATOM 2316 N N . GLN A 1 275 ? 38.005 12.902 6.957 1.00 87.75 275 GLN A N 1
ATOM 2317 C CA . GLN A 1 275 ? 37.106 13.146 5.830 1.00 87.75 275 GLN A CA 1
ATOM 2318 C C . GLN A 1 275 ? 35.980 14.109 6.219 1.00 87.75 275 GLN A C 1
ATOM 2320 O O . GLN A 1 275 ? 35.613 14.970 5.419 1.00 87.75 275 GLN A O 1
ATOM 2325 N N . LEU A 1 276 ? 35.494 14.038 7.461 1.00 86.12 276 LEU A N 1
ATOM 2326 C CA . LEU A 1 276 ? 34.516 14.989 7.997 1.00 86.12 276 LEU A CA 1
ATOM 2327 C C . LEU A 1 276 ? 35.097 16.401 8.137 1.00 86.12 276 LEU A C 1
ATOM 2329 O O . LEU A 1 276 ? 34.441 17.367 7.751 1.00 86.12 276 LEU A O 1
ATOM 2333 N N . LYS A 1 277 ? 36.343 16.532 8.611 1.00 89.94 277 LYS A N 1
ATOM 2334 C CA . LYS A 1 277 ? 37.043 17.829 8.663 1.00 89.94 277 LYS A CA 1
ATOM 2335 C C . LYS A 1 277 ? 37.246 18.427 7.270 1.00 89.94 277 LYS A C 1
ATOM 2337 O O . LYS A 1 277 ? 36.986 19.610 7.077 1.00 89.94 277 LYS A O 1
ATOM 2342 N N . LYS A 1 278 ? 37.639 17.615 6.281 1.00 91.50 278 LYS A N 1
ATOM 2343 C CA . LYS A 1 278 ? 37.769 18.065 4.881 1.00 91.50 278 LYS A CA 1
ATOM 2344 C C . LYS A 1 278 ? 36.436 18.535 4.300 1.00 91.50 278 LYS A C 1
ATOM 2346 O O . LYS A 1 278 ? 36.389 19.569 3.640 1.00 91.50 278 LYS A O 1
ATOM 2351 N N . LEU A 1 279 ? 35.356 17.802 4.569 1.00 91.00 279 LEU A N 1
ATOM 2352 C CA . LEU A 1 279 ? 34.012 18.157 4.115 1.00 91.00 279 LEU A CA 1
ATOM 2353 C C . LEU A 1 279 ? 33.522 19.457 4.768 1.00 91.00 279 LEU A C 1
ATOM 2355 O O . LEU A 1 279 ? 32.930 20.296 4.093 1.00 91.00 279 LEU A O 1
ATOM 2359 N N . TYR A 1 280 ? 33.825 19.659 6.051 1.00 91.81 280 TYR A N 1
ATOM 2360 C CA . TYR A 1 280 ? 33.513 20.894 6.767 1.00 91.81 280 TYR A CA 1
ATOM 2361 C C . TYR A 1 280 ? 34.230 22.115 6.173 1.00 91.81 280 TYR A C 1
ATOM 2363 O O . TYR A 1 280 ? 33.581 23.124 5.905 1.00 91.81 280 TYR A O 1
ATOM 2371 N N . GLU A 1 281 ? 35.533 22.018 5.896 1.00 93.38 281 GLU A N 1
ATOM 2372 C CA . GLU A 1 281 ? 36.283 23.104 5.246 1.00 93.38 281 GLU A CA 1
ATOM 2373 C C . GLU A 1 281 ? 35.766 23.385 3.824 1.00 93.38 281 GLU A C 1
ATOM 2375 O O . GLU A 1 281 ? 35.598 24.541 3.440 1.00 93.38 281 GLU A O 1
ATOM 2380 N N . HIS A 1 282 ? 35.415 22.344 3.059 1.00 91.50 282 HIS A N 1
ATOM 2381 C CA . HIS A 1 282 ? 34.790 22.507 1.741 1.00 91.50 282 HIS A CA 1
ATOM 2382 C C . HIS A 1 282 ? 33.462 23.268 1.810 1.00 91.50 282 HIS A C 1
ATOM 2384 O O . HIS A 1 282 ? 33.237 24.177 1.015 1.00 91.50 282 HIS A O 1
ATOM 2390 N N . LEU A 1 283 ? 32.590 22.922 2.760 1.00 88.69 283 LEU A N 1
ATOM 2391 C CA . LEU A 1 283 ? 31.304 23.599 2.936 1.00 88.69 283 LEU A CA 1
ATOM 2392 C C . LEU A 1 283 ? 31.462 25.033 3.449 1.00 88.69 283 LEU A C 1
ATOM 2394 O O . LEU A 1 283 ? 30.675 25.901 3.080 1.00 88.69 283 LEU A O 1
ATOM 2398 N N . LYS A 1 284 ? 32.483 25.293 4.268 1.00 88.94 284 LYS A N 1
ATOM 2399 C CA . LYS A 1 284 ? 32.814 26.634 4.754 1.00 88.94 284 LYS A CA 1
ATOM 2400 C C . LYS A 1 284 ? 33.280 27.557 3.626 1.00 88.94 284 LYS A C 1
ATOM 2402 O O . LYS A 1 284 ? 32.960 28.733 3.664 1.00 88.94 284 LYS A O 1
ATOM 2407 N N . ASN A 1 285 ? 33.970 27.021 2.621 1.00 78.81 285 ASN A N 1
ATOM 2408 C CA . ASN A 1 285 ? 34.444 27.785 1.462 1.00 78.81 285 ASN A CA 1
ATOM 2409 C C . ASN A 1 285 ? 33.358 28.052 0.403 1.00 78.81 285 ASN A C 1
ATOM 2411 O O . ASN A 1 285 ? 33.580 28.843 -0.509 1.00 78.81 285 ASN A O 1
ATOM 2415 N N . ILE A 1 286 ? 32.209 27.375 0.487 1.00 76.50 286 ILE A N 1
ATOM 2416 C CA . ILE A 1 286 ? 31.065 27.564 -0.423 1.00 76.50 286 ILE A CA 1
ATOM 2417 C C . ILE A 1 286 ? 30.140 28.699 0.060 1.00 76.50 286 ILE A C 1
ATOM 2419 O O . ILE A 1 286 ? 29.300 29.172 -0.706 1.00 76.50 286 ILE A O 1
ATOM 2423 N N . ARG A 1 287 ? 30.280 29.137 1.315 1.00 52.44 287 ARG A N 1
ATOM 2424 C CA . ARG A 1 287 ? 29.461 30.181 1.938 1.00 52.44 287 ARG A CA 1
ATOM 2425 C C . ARG A 1 287 ? 30.210 31.503 2.015 1.00 52.44 287 ARG A C 1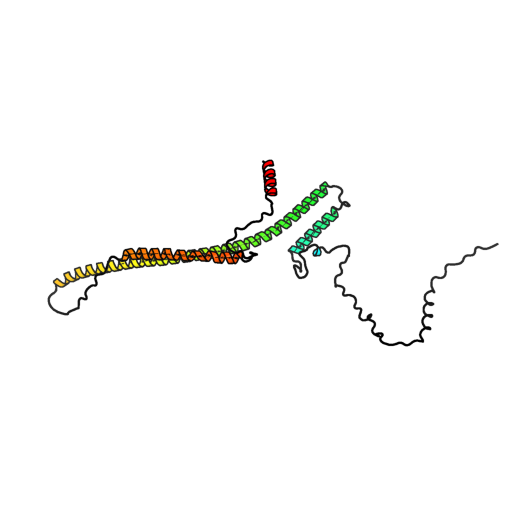
ATOM 2427 O O . ARG A 1 287 ? 29.530 32.536 1.840 1.00 52.44 287 ARG A O 1
#

Organism: Aphidius gifuensis (NCBI:txid684658)

Sequence (287 aa):
MLLFNIKSNHDKYYKHDEFIINNQVENLKNFNRSTQTDYRDNETQTEPWKPPYCLLHSDTEPEVLSFDDLEWNYNLPVGVDEIEKIKQLRIKNSWKKLMSPSYCVDIKIQESIIAMIDQHDWKFYDKELQKIVNTRLNEIEKIIKTKNYYQQLKQSLRFEKIEKSLNKIRDKNINNIKQNFNRQVRKLNDKYQDNHVEKSSQSKSILLSSKPMKKNTQMNNFLKLDQDLDDILADDLIFKDDNQSIKNTLIDKYSTSIRRPGVPCHRENKLTDEQLKKLYEHLKNIR

pLDDT: mean 70.73, std 20.71, range [31.47, 98.56]

Radius of gyration: 53.68 Å; chains: 1; bounding box: 124×93×168 Å

InterPro domains:
  IPR026720 Cilia- and flagella-associated protein 91 [PTHR22455] (27-206)
  IPR032840 CFAP91 domain [PF14738] (35-187)

Foldseek 3Di:
DDDDDDDDDDDDDPPPPPPPPPPPPPDDDDDDPDDDPPDDCPVVPDPPDDPPDDPPDPVDDDLLVVDPQRDVVGCPPPDPLNVVVSVLVVVVVVLVVCLPVVNDDDPVVVVVVVVVSVVVVVVSVVVVVVVVVVVVVVVVVVVVVVVVVVVVVVVVVLVVVVVVLVVVVVVVVVVVVVVVVVVVVVVVVVVVVVVVPVPDDDDDDDDDDDDDDDDDPPPCPVVVVVVSVVVSVVVVVVPPPCVVVVVCVVPVVPDDDDDDPDDDDPPPDPDDPVNVVVVVVVVVVVD

Secondary structure (DSSP, 8-state):
---------------SSSSSSTTSS--------SS--SS-TTSS-PPPPPPS---S-TT---GGGG-TT-BTTBB-S--HHHHHHHHHHHHHHHHHHHTSTTT---HHHHHHHHHHHHHHHHHHHHHHHHHHHHHHHHHHHHHHHHHHHHHHHHHHHHHHHHHHHHHHHHHHHHHHHHHHHHHHHHHHHHHHHHHHHTTS----------PPPP---TTSHHHHHHHHHHHHHHHTTGGGTHHHHHHHHHHTTS--SPPPTT-------SS-HHHHHHHHHHHHTT-